Protein AF-A0A1H2IE06-F1 (afdb_monomer)

Radius of gyration: 22.7 Å; Cα contacts (8 Å, |Δi|>4): 216; chains: 1; bounding box: 63×31×66 Å

Solvent-accessible surface area (backbone atoms only — not comparable to full-atom values): 10522 Å² total; per-residue (Å²): 133,88,76,86,60,55,73,71,52,48,52,24,52,52,48,17,42,72,28,84,53,33,64,76,42,54,70,69,58,39,54,54,39,52,52,51,33,51,57,43,50,51,38,29,43,39,68,52,47,48,68,67,61,48,51,54,52,17,45,53,50,6,65,75,71,70,46,57,47,69,59,31,40,49,38,36,51,49,40,33,22,47,46,69,75,42,46,73,64,55,52,30,52,48,24,51,49,39,55,72,66,55,48,73,67,62,45,54,52,25,28,58,46,47,57,56,24,53,55,38,25,68,40,85,89,40,40,49,39,72,57,30,48,49,50,37,13,46,54,49,8,64,76,60,50,27,22,26,53,56,31,44,51,37,17,36,52,28,31,25,72,74,69,75,40,59,48,67,62,52,33,52,50,49,27,60,75,46,29,48,63,47,54,55,50,49,52,53,60,68,53,57,73,68,60,66,76,67,72,74,78,123

pLDDT: mean 89.91, std 14.05, range [29.3, 98.5]

Sequence (202 aa):
MNLTYDPKEMERVAAARESFSGRLLTNSQFDEGMTITGIIEQEIKKSGVFKEKLQDFSFAYARTEKFDQMKAETIVRDLFKARTGMTMNQMRERLKANEEALTPEQKSGAVIYARAVEPMVRDGNKISFHRAAAHQAQDMAANLDITELGAKRLMSEAFKLQQGRDFYEWGKDLDTQYYRPQIEAEEQRAQQPRQQSLSLSR

Foldseek 3Di:
DDPPDDPLQVVLLVQLCPFPLNVVDDPVLSVLLLVLLVVQLLCCQAPLDRPVSLQVSLVVSCVVVVHDSVSSSVSSQRSNCSNVVDGSNVLSVVQVVLLVPDDPVLLLCLCVLLVQLLCCCAPDPNDASVVSLLVSLSVSCVVSVHHSVSSSVSNQVNNCVVVVDGSVVVSVVSCVVGVVVVVVVVVVVVPVVVPVVVVVPD

Secondary structure (DSSP, 8-state):
------HHHHHHHHHHHTSTTGGGS-HHHHHHHHHHHHHHHHHHHHHS--HHHHHHHHHHHHHHHT--HHHHHHHHHHHHHHHHSS-HHHHHHHHHHHHHT--HHHHHHHHHHHHTHHHHHHSTT---HHHHHHHHHHHHHHHHT--HHHHHHHHHHHHHHHHSS-HHHHHHHHIIIIIHHHHHHHHHHHHGGGTTTSSS--

Nearest PDB structures (foldseek):
  3wfr-assembly2_F  TM=2.324E-01  e=6.022E+00  synthetic construct

Structure (mmCIF, N/CA/C/O backbone):
data_AF-A0A1H2IE06-F1
#
_entry.id   AF-A0A1H2IE06-F1
#
loop_
_atom_site.group_PDB
_atom_site.id
_atom_site.type_symbol
_atom_site.label_atom_id
_atom_site.label_alt_id
_atom_site.label_comp_id
_atom_site.label_asym_id
_atom_site.label_entity_id
_atom_site.label_seq_id
_atom_site.pdbx_PDB_ins_code
_atom_site.Cartn_x
_atom_site.Cartn_y
_atom_site.Cartn_z
_atom_site.occupancy
_atom_site.B_iso_or_equiv
_atom_site.auth_seq_id
_atom_site.auth_comp_id
_atom_site.auth_asym_id
_atom_site.auth_atom_id
_atom_site.pdbx_PDB_model_num
ATOM 1 N N . MET A 1 1 ? 18.893 -14.869 -5.172 1.00 30.97 1 MET A N 1
ATOM 2 C CA . MET A 1 1 ? 17.842 -15.080 -4.155 1.00 30.97 1 MET A CA 1
ATOM 3 C C . MET A 1 1 ? 16.649 -15.682 -4.872 1.00 30.97 1 MET A C 1
ATOM 5 O O . MET A 1 1 ? 16.093 -15.007 -5.723 1.00 30.97 1 MET A O 1
ATOM 9 N N . ASN A 1 2 ? 16.309 -16.944 -4.602 1.00 29.30 2 ASN A N 1
ATOM 10 C CA . ASN A 1 2 ? 15.121 -17.567 -5.188 1.00 29.30 2 ASN A CA 1
ATOM 11 C C . ASN A 1 2 ? 13.903 -17.137 -4.368 1.00 29.30 2 ASN A C 1
ATOM 13 O O . ASN A 1 2 ? 13.574 -17.763 -3.365 1.00 29.30 2 ASN A O 1
ATOM 17 N N . LEU A 1 3 ? 13.279 -16.031 -4.772 1.00 40.19 3 LEU A N 1
ATOM 18 C CA . LEU A 1 3 ? 11.922 -15.698 -4.355 1.00 40.19 3 LEU A CA 1
ATOM 19 C C . LEU A 1 3 ? 11.002 -16.719 -5.035 1.00 40.19 3 LEU A C 1
ATOM 21 O O . LEU A 1 3 ? 10.778 -16.654 -6.240 1.00 40.19 3 LEU A O 1
ATOM 25 N N . THR A 1 4 ? 10.529 -17.717 -4.290 1.00 41.34 4 THR A N 1
ATOM 26 C CA . THR A 1 4 ? 9.408 -18.560 -4.722 1.00 41.34 4 THR A CA 1
ATOM 27 C C . THR A 1 4 ? 8.162 -17.687 -4.771 1.00 41.34 4 THR A C 1
ATOM 29 O O . THR A 1 4 ? 7.479 -17.510 -3.766 1.00 41.34 4 THR A O 1
ATOM 32 N N . TYR A 1 5 ? 7.929 -17.082 -5.929 1.00 51.53 5 TYR A N 1
ATOM 33 C CA . TYR A 1 5 ? 6.712 -16.354 -6.252 1.00 51.53 5 TYR A CA 1
ATOM 34 C C . TYR A 1 5 ? 5.501 -17.302 -6.250 1.00 51.53 5 TYR A C 1
ATOM 36 O O . TYR A 1 5 ? 5.621 -18.473 -6.624 1.00 51.53 5 TYR A O 1
ATOM 44 N N . ASP A 1 6 ? 4.328 -16.790 -5.865 1.00 63.91 6 ASP A N 1
ATOM 45 C CA . ASP A 1 6 ? 3.040 -17.438 -6.148 1.00 63.91 6 ASP A CA 1
ATOM 46 C C . ASP A 1 6 ? 2.981 -17.755 -7.662 1.00 63.91 6 ASP A C 1
ATOM 48 O O . ASP A 1 6 ? 3.367 -16.901 -8.467 1.00 63.91 6 ASP A O 1
ATOM 52 N N . PRO A 1 7 ? 2.530 -18.946 -8.102 1.00 67.38 7 PRO A N 1
ATOM 53 C CA . PRO A 1 7 ? 2.387 -19.270 -9.524 1.00 67.38 7 PRO A CA 1
ATOM 54 C C . PRO A 1 7 ? 1.699 -18.179 -10.363 1.00 67.38 7 PRO A C 1
ATOM 56 O O . PRO A 1 7 ? 2.117 -17.919 -11.492 1.00 67.38 7 PRO A O 1
ATOM 59 N N . LYS A 1 8 ? 0.699 -17.483 -9.803 1.00 71.19 8 LYS A N 1
ATOM 60 C CA . LYS A 1 8 ? 0.026 -16.354 -10.478 1.00 71.19 8 LYS A CA 1
ATOM 61 C C . LYS A 1 8 ? 0.925 -15.131 -10.620 1.00 71.19 8 LYS A C 1
ATOM 63 O O . LYS A 1 8 ? 0.792 -14.354 -11.563 1.00 71.19 8 LYS A O 1
ATOM 68 N N . GLU A 1 9 ? 1.819 -14.928 -9.665 1.00 74.19 9 GLU A N 1
ATOM 69 C CA . GLU A 1 9 ? 2.803 -13.857 -9.698 1.00 74.19 9 GLU A CA 1
ATOM 70 C C . GLU A 1 9 ? 3.910 -14.171 -10.711 1.00 74.19 9 GLU A C 1
ATOM 72 O O . GLU A 1 9 ? 4.286 -13.283 -11.472 1.00 74.19 9 GLU A O 1
ATOM 77 N N . MET A 1 10 ? 4.325 -15.439 -10.843 1.00 76.88 10 MET A N 1
ATOM 78 C CA . MET A 1 10 ? 5.241 -15.863 -11.913 1.00 76.88 10 MET A CA 1
ATOM 79 C C . MET A 1 10 ? 4.667 -15.628 -13.313 1.00 76.88 10 MET A C 1
ATOM 81 O O . MET A 1 10 ? 5.377 -15.133 -14.187 1.00 76.88 10 MET A O 1
ATOM 85 N N . GLU A 1 11 ? 3.383 -15.923 -13.528 1.00 81.50 11 GLU A N 1
ATOM 86 C CA . GLU A 1 11 ? 2.721 -15.674 -14.815 1.00 81.50 11 GLU A CA 1
ATOM 87 C C . GLU A 1 11 ? 2.675 -14.172 -15.148 1.00 81.50 11 GLU A C 1
ATOM 89 O O . GLU A 1 11 ? 2.977 -13.761 -16.270 1.00 81.50 11 GLU A O 1
ATOM 94 N N . ARG A 1 12 ? 2.390 -13.325 -14.152 1.00 84.44 12 ARG A N 1
ATOM 95 C CA . ARG A 1 12 ? 2.408 -11.860 -14.307 1.00 84.44 12 ARG A CA 1
ATOM 96 C C . ARG A 1 12 ? 3.807 -11.310 -14.570 1.00 84.44 12 ARG A C 1
ATOM 98 O O . ARG A 1 12 ? 3.950 -10.369 -15.348 1.00 84.44 12 ARG A O 1
ATOM 105 N N . VAL A 1 13 ? 4.831 -11.878 -13.935 1.00 85.94 13 VAL A N 1
ATOM 106 C CA . VAL A 1 13 ? 6.235 -11.516 -14.178 1.00 85.94 13 VAL A CA 1
ATOM 107 C C . VAL A 1 13 ? 6.643 -11.899 -15.600 1.00 85.94 13 VAL A C 1
ATOM 109 O O . VAL A 1 13 ? 7.234 -11.076 -16.294 1.00 85.94 13 VAL A O 1
ATOM 112 N N . ALA A 1 14 ? 6.266 -13.091 -16.072 1.00 87.75 14 ALA A N 1
ATOM 113 C CA . ALA A 1 14 ? 6.510 -13.510 -17.450 1.00 87.75 14 ALA A CA 1
ATOM 114 C C . ALA A 1 14 ? 5.804 -12.586 -18.459 1.00 87.75 14 ALA A C 1
ATOM 116 O O . ALA A 1 14 ? 6.434 -12.103 -19.397 1.00 87.75 14 ALA A O 1
ATOM 117 N N . ALA A 1 15 ? 4.532 -12.247 -18.225 1.00 87.69 15 ALA A N 1
ATOM 118 C CA . ALA A 1 15 ? 3.793 -11.311 -19.073 1.00 87.69 15 ALA A CA 1
ATOM 119 C C . ALA A 1 15 ? 4.436 -9.912 -19.113 1.00 87.69 15 ALA A C 1
ATOM 121 O O . ALA A 1 15 ? 4.514 -9.290 -20.173 1.00 87.69 15 ALA A O 1
ATOM 122 N N . ALA A 1 16 ? 4.933 -9.418 -17.974 1.00 91.19 16 ALA A N 1
ATOM 123 C CA . ALA A 1 16 ? 5.670 -8.159 -17.920 1.00 91.19 16 ALA A CA 1
ATOM 124 C C . ALA A 1 16 ? 7.022 -8.241 -18.644 1.00 91.19 16 ALA A C 1
ATOM 126 O O . ALA A 1 16 ? 7.423 -7.269 -19.281 1.00 91.19 16 ALA A O 1
ATOM 127 N N . ARG A 1 17 ? 7.712 -9.389 -18.597 1.00 93.88 17 ARG A N 1
ATOM 128 C CA . ARG A 1 17 ? 8.981 -9.599 -19.311 1.00 93.88 17 ARG A CA 1
ATOM 129 C C . ARG A 1 17 ? 8.799 -9.545 -20.824 1.00 93.88 17 ARG A C 1
ATOM 131 O O . ARG A 1 17 ? 9.625 -8.948 -21.507 1.00 93.88 17 ARG A O 1
ATOM 138 N N . GLU A 1 18 ? 7.690 -10.085 -21.316 1.00 92.56 18 GLU A N 1
ATOM 139 C CA . GLU A 1 18 ? 7.319 -10.057 -22.734 1.00 92.56 18 GLU A CA 1
ATOM 140 C C . GLU A 1 18 ? 6.672 -8.728 -23.177 1.00 92.56 18 GLU A C 1
ATOM 142 O O . GLU A 1 18 ? 6.331 -8.559 -24.352 1.00 92.56 18 GLU A O 1
ATOM 147 N N . SER A 1 19 ? 6.510 -7.751 -22.273 1.00 91.44 19 SER A N 1
ATOM 148 C CA . SER A 1 19 ? 5.979 -6.431 -22.629 1.00 91.44 19 SER A CA 1
ATOM 149 C C . SER A 1 19 ? 6.935 -5.660 -23.547 1.00 91.44 19 SER A C 1
ATOM 151 O O . SER A 1 19 ? 8.124 -5.973 -23.669 1.00 91.44 19 SER A O 1
ATOM 153 N N . PHE A 1 20 ? 6.420 -4.602 -24.186 1.00 92.12 20 PHE A N 1
ATOM 154 C CA . PHE A 1 20 ? 7.228 -3.762 -25.070 1.00 92.12 20 PHE A CA 1
ATOM 155 C C . PHE A 1 20 ? 8.468 -3.210 -24.365 1.00 92.12 20 PHE A C 1
ATOM 157 O O . PHE A 1 20 ? 9.555 -3.268 -24.937 1.00 92.12 20 PHE A O 1
ATOM 164 N N . SER A 1 21 ? 8.310 -2.692 -23.145 1.00 93.81 21 SER A N 1
ATOM 165 C CA . SER A 1 21 ? 9.443 -2.210 -22.357 1.00 93.81 21 SER A CA 1
ATOM 166 C C . SER A 1 21 ? 10.250 -3.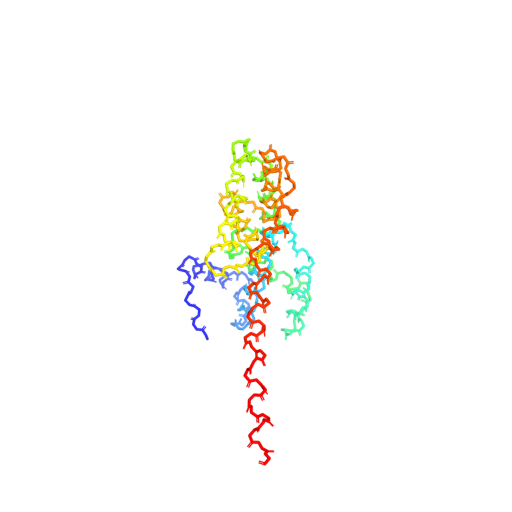376 -21.798 1.00 93.81 21 SER A C 1
ATOM 168 O O . SER A 1 21 ? 11.470 -3.351 -21.903 1.00 93.81 21 SER A O 1
ATOM 170 N N . GLY A 1 22 ? 9.593 -4.419 -21.273 1.00 92.69 22 GLY A N 1
ATOM 171 C CA . GLY A 1 22 ? 10.247 -5.554 -20.615 1.00 92.69 22 GLY A CA 1
ATOM 172 C C . GLY A 1 22 ? 11.299 -6.253 -21.475 1.00 92.69 22 GLY A C 1
ATOM 173 O O . GLY A 1 22 ? 12.423 -6.468 -21.015 1.00 92.69 22 GLY A O 1
ATOM 174 N N . ARG A 1 23 ? 10.986 -6.508 -22.751 1.00 94.88 23 ARG A N 1
ATOM 175 C CA . ARG A 1 23 ? 11.898 -7.183 -23.693 1.00 94.88 23 ARG A CA 1
ATOM 176 C C . ARG A 1 23 ? 13.143 -6.367 -24.057 1.00 94.88 23 ARG A C 1
ATOM 178 O O . ARG A 1 23 ? 14.110 -6.921 -24.570 1.00 94.88 23 ARG A O 1
ATOM 185 N N . LEU A 1 24 ? 13.108 -5.049 -23.843 1.00 93.94 24 LEU A N 1
ATOM 186 C CA . LEU A 1 24 ? 14.207 -4.132 -24.164 1.00 93.94 24 LEU A CA 1
ATOM 187 C C . LEU A 1 24 ? 15.177 -3.941 -22.991 1.00 93.94 24 LEU A C 1
ATOM 189 O O . LEU A 1 24 ? 16.196 -3.269 -23.150 1.00 93.94 24 LEU A O 1
ATOM 193 N N . LEU A 1 25 ? 14.861 -4.504 -21.824 1.00 95.31 25 LEU A N 1
ATOM 194 C CA . LEU A 1 25 ? 15.649 -4.362 -20.607 1.00 95.31 25 LEU A CA 1
ATOM 195 C C . LEU A 1 25 ? 16.553 -5.572 -20.391 1.00 95.31 25 LEU A C 1
ATOM 197 O O . LEU A 1 25 ? 16.167 -6.729 -20.611 1.00 95.31 25 LEU A O 1
ATOM 201 N N . THR A 1 26 ? 17.740 -5.319 -19.843 1.00 95.25 26 THR A N 1
ATOM 202 C CA . THR A 1 26 ? 18.532 -6.392 -19.229 1.00 95.25 26 THR A CA 1
ATOM 203 C C . THR A 1 26 ? 17.762 -7.015 -18.057 1.00 95.25 26 THR A C 1
ATOM 205 O O . THR A 1 26 ? 16.797 -6.434 -17.559 1.00 95.25 26 THR A O 1
ATOM 208 N N . ASN A 1 27 ? 18.173 -8.199 -17.597 1.00 94.19 27 ASN A N 1
ATOM 209 C CA . ASN A 1 27 ? 17.511 -8.847 -16.459 1.00 94.19 27 ASN A CA 1
ATOM 210 C C . ASN A 1 27 ? 17.555 -7.959 -15.204 1.00 94.19 27 ASN A C 1
ATOM 212 O O . ASN A 1 27 ? 16.526 -7.746 -14.581 1.00 94.19 27 ASN A O 1
ATOM 216 N N . SER A 1 28 ? 18.708 -7.346 -14.908 1.00 94.06 28 SER A N 1
ATOM 217 C CA . SER A 1 28 ? 18.861 -6.446 -13.752 1.00 94.06 28 SER A CA 1
ATOM 218 C C . SER A 1 28 ? 17.929 -5.236 -13.834 1.00 94.06 28 SER A C 1
ATOM 220 O O . SER A 1 28 ? 17.229 -4.920 -12.877 1.00 94.06 28 SER A O 1
ATOM 222 N N . GLN A 1 29 ? 17.873 -4.593 -15.003 1.00 95.62 29 GLN A N 1
ATOM 223 C CA . GLN A 1 29 ? 16.982 -3.457 -15.243 1.00 95.62 29 GLN A CA 1
ATOM 224 C C . GLN A 1 29 ? 15.519 -3.840 -15.062 1.00 95.62 29 GLN A C 1
ATOM 226 O O . GLN A 1 29 ? 14.745 -3.080 -14.483 1.00 95.62 29 GLN A O 1
ATOM 231 N N . PHE A 1 30 ? 15.138 -5.005 -15.577 1.00 96.25 30 PHE A N 1
ATOM 232 C CA . PHE A 1 30 ? 13.785 -5.512 -15.459 1.00 96.25 30 PHE A CA 1
ATOM 233 C C . PHE A 1 30 ? 13.416 -5.816 -14.005 1.00 96.25 30 PHE A C 1
ATOM 235 O O . PHE A 1 30 ? 12.372 -5.355 -13.555 1.00 96.25 30 PHE A O 1
ATOM 242 N N . ASP A 1 31 ? 14.275 -6.508 -13.258 1.00 94.44 31 ASP A N 1
ATOM 243 C CA . ASP A 1 31 ? 14.027 -6.862 -11.856 1.00 94.44 31 ASP A CA 1
ATOM 244 C C . ASP A 1 31 ? 13.874 -5.612 -10.967 1.00 94.44 31 ASP A C 1
ATOM 246 O O . ASP A 1 31 ? 12.967 -5.534 -10.127 1.00 94.44 31 ASP A O 1
ATOM 250 N N . GLU A 1 32 ? 14.707 -4.589 -11.189 1.00 95.50 32 GLU A N 1
ATOM 251 C CA . GLU A 1 32 ? 14.585 -3.298 -10.503 1.00 95.50 32 GLU A CA 1
ATOM 252 C C . GLU A 1 32 ? 13.280 -2.584 -10.883 1.00 95.50 32 GLU A C 1
ATOM 254 O O . GLU A 1 32 ? 12.519 -2.166 -10.006 1.00 95.50 32 GLU A O 1
ATOM 259 N N . GLY A 1 33 ? 12.961 -2.523 -12.181 1.00 96.00 33 GLY A N 1
ATOM 260 C CA . GLY A 1 33 ? 11.703 -1.962 -12.671 1.00 96.00 33 GLY A CA 1
ATOM 261 C C . GLY A 1 33 ? 10.485 -2.652 -12.052 1.00 96.00 33 GLY A C 1
ATOM 262 O O . GLY A 1 33 ? 9.573 -1.988 -11.562 1.00 96.00 33 GLY A O 1
ATOM 263 N N . MET A 1 34 ? 10.491 -3.984 -11.983 1.00 95.94 34 MET A N 1
ATOM 264 C CA . MET A 1 34 ? 9.429 -4.775 -11.359 1.00 95.94 34 MET A CA 1
ATOM 265 C C . MET A 1 34 ? 9.289 -4.469 -9.868 1.00 95.94 34 MET A C 1
ATOM 267 O O . MET A 1 34 ? 8.169 -4.257 -9.394 1.00 95.94 34 MET A O 1
ATOM 271 N N . THR A 1 35 ? 10.404 -4.341 -9.149 1.00 95.75 35 THR A N 1
ATOM 272 C CA . THR A 1 35 ? 10.408 -3.932 -7.736 1.00 95.75 35 THR A CA 1
ATOM 273 C C . THR A 1 35 ? 9.750 -2.562 -7.550 1.00 95.75 35 THR A C 1
ATOM 275 O O . THR A 1 35 ? 8.861 -2.407 -6.707 1.00 95.75 35 THR A O 1
ATOM 278 N N . ILE A 1 36 ? 10.101 -1.585 -8.393 1.00 97.25 36 ILE A N 1
ATOM 279 C CA . ILE A 1 36 ? 9.498 -0.244 -8.373 1.00 97.25 36 ILE A CA 1
ATOM 280 C C . ILE A 1 36 ? 7.984 -0.321 -8.603 1.00 97.25 36 ILE A C 1
ATOM 282 O O . ILE A 1 36 ? 7.215 0.332 -7.892 1.00 97.25 36 ILE A O 1
ATOM 286 N N . THR A 1 37 ? 7.522 -1.148 -9.549 1.00 97.56 37 THR A N 1
ATOM 287 C CA . THR A 1 37 ? 6.076 -1.292 -9.784 1.00 97.56 37 THR A CA 1
ATOM 288 C C . THR A 1 37 ? 5.335 -1.846 -8.566 1.00 97.56 37 THR A C 1
ATOM 290 O O . THR A 1 37 ? 4.193 -1.445 -8.341 1.00 97.56 37 THR A O 1
ATOM 293 N N . GLY A 1 38 ? 5.959 -2.732 -7.779 1.00 96.25 38 GLY A N 1
ATOM 294 C CA . GLY A 1 38 ? 5.396 -3.258 -6.531 1.00 96.25 38 GLY A CA 1
ATOM 295 C C . GLY A 1 38 ? 5.248 -2.175 -5.462 1.00 96.25 38 GLY A C 1
ATOM 296 O O . GLY A 1 38 ? 4.183 -2.040 -4.860 1.00 96.25 38 GLY A O 1
ATOM 297 N N . ILE A 1 39 ? 6.274 -1.333 -5.300 1.00 97.06 39 ILE A N 1
ATOM 298 C CA . ILE A 1 39 ? 6.238 -0.184 -4.380 1.00 97.06 39 ILE A CA 1
ATOM 299 C C . ILE A 1 39 ? 5.112 0.787 -4.759 1.00 97.06 39 ILE A C 1
ATOM 301 O O . ILE A 1 39 ? 4.388 1.279 -3.891 1.00 97.06 39 ILE A O 1
ATOM 305 N N . ILE A 1 40 ? 4.947 1.058 -6.057 1.00 98.25 40 ILE A N 1
ATOM 306 C CA . ILE A 1 40 ? 3.889 1.947 -6.551 1.00 98.25 40 ILE A CA 1
ATOM 307 C C . ILE A 1 40 ? 2.505 1.332 -6.332 1.00 98.25 40 ILE A C 1
ATOM 309 O O . ILE A 1 40 ? 1.600 2.026 -5.877 1.00 98.25 40 ILE A O 1
ATOM 313 N N . GLU A 1 41 ? 2.331 0.041 -6.621 1.00 97.62 41 GLU A N 1
ATOM 314 C CA . GLU A 1 41 ? 1.063 -0.658 -6.379 1.00 97.62 41 GLU A CA 1
ATOM 315 C C . GLU A 1 41 ? 0.666 -0.581 -4.905 1.00 97.62 41 GLU A C 1
ATOM 317 O O . GLU A 1 41 ? -0.485 -0.275 -4.591 1.00 97.62 41 GLU A O 1
ATOM 322 N N . GLN A 1 42 ? 1.623 -0.812 -4.006 1.00 96.44 42 GLN A N 1
ATOM 323 C CA . GLN A 1 42 ? 1.391 -0.711 -2.572 1.00 96.44 42 GLN A CA 1
ATOM 324 C C . GLN A 1 42 ? 0.978 0.707 -2.166 1.00 96.44 42 GLN A C 1
ATOM 326 O O . GLN A 1 42 ? 0.066 0.863 -1.360 1.00 96.44 42 GLN A O 1
ATOM 331 N N . GLU A 1 43 ? 1.593 1.746 -2.734 1.00 97.88 43 GLU A N 1
ATOM 332 C CA . GLU A 1 43 ? 1.197 3.126 -2.438 1.00 97.88 43 GLU A CA 1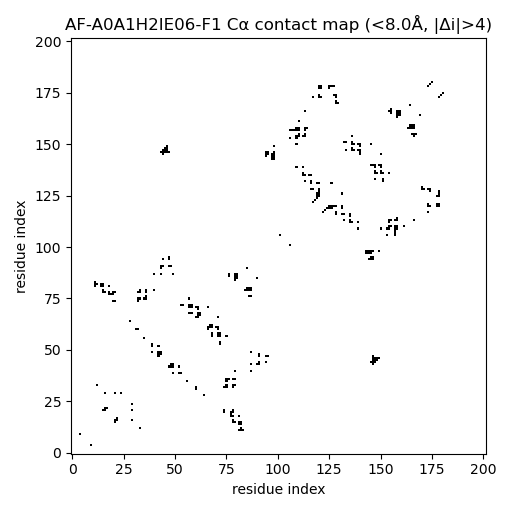
ATOM 333 C C . GLU A 1 43 ? -0.225 3.437 -2.920 1.00 97.88 43 GLU A C 1
ATOM 335 O O . GLU A 1 43 ? -1.010 4.013 -2.168 1.00 97.88 43 GLU A O 1
ATOM 340 N N . ILE A 1 44 ? -0.600 2.976 -4.118 1.00 98.25 44 ILE A N 1
ATOM 341 C CA . ILE A 1 44 ? -1.965 3.145 -4.636 1.00 98.25 44 ILE A CA 1
ATOM 342 C C . ILE A 1 44 ? -2.971 2.438 -3.724 1.00 98.25 44 ILE A C 1
ATOM 344 O O . ILE A 1 44 ? -3.987 3.032 -3.367 1.00 98.25 44 ILE A O 1
ATOM 348 N N . LYS A 1 45 ? -2.685 1.201 -3.302 1.00 97.62 45 LYS A N 1
ATOM 349 C CA . LYS A 1 45 ? -3.541 0.458 -2.361 1.00 97.62 45 LYS A CA 1
ATOM 350 C C . LYS A 1 45 ? -3.600 1.114 -0.984 1.00 97.62 45 LYS A C 1
ATOM 352 O O . LYS A 1 45 ? -4.638 1.088 -0.334 1.00 97.62 45 LYS A O 1
ATOM 357 N N . LYS A 1 46 ? -2.519 1.745 -0.538 1.00 97.06 46 LYS A N 1
ATOM 358 C CA . LYS A 1 46 ? -2.467 2.397 0.768 1.00 97.06 46 LYS A CA 1
ATOM 359 C C . LYS A 1 46 ? -3.245 3.712 0.801 1.00 97.06 46 LYS A C 1
ATOM 361 O O . LYS A 1 46 ? -4.038 3.932 1.715 1.00 97.06 46 LYS A O 1
ATOM 366 N N . SER A 1 47 ? -2.996 4.599 -0.161 1.00 97.19 47 SER A N 1
ATOM 367 C CA . SER A 1 47 ? -3.431 6.004 -0.105 1.00 97.19 47 SER A CA 1
ATOM 368 C C . SER A 1 47 ? -4.210 6.475 -1.335 1.00 97.19 47 SER A C 1
ATOM 370 O O . SER A 1 47 ? -4.777 7.565 -1.318 1.00 97.19 47 SER A O 1
ATOM 372 N N . GLY A 1 48 ? -4.243 5.692 -2.416 1.00 96.94 48 GLY A N 1
ATOM 373 C CA . GLY A 1 48 ? -4.805 6.120 -3.699 1.00 96.94 48 GLY A CA 1
ATOM 374 C C . GLY A 1 48 ? -3.954 7.169 -4.426 1.00 96.94 48 GLY A C 1
ATOM 375 O O . GLY A 1 48 ? -4.417 7.771 -5.398 1.00 96.94 48 GLY A O 1
ATOM 376 N N . VAL A 1 49 ? -2.718 7.408 -3.979 1.00 96.81 49 VAL A N 1
ATOM 377 C CA . VAL A 1 49 ? -1.759 8.340 -4.591 1.00 96.81 49 VAL A CA 1
ATOM 378 C C . VAL A 1 49 ? -0.594 7.546 -5.186 1.00 96.81 49 VAL A C 1
ATOM 380 O O . VAL A 1 49 ? -0.329 6.421 -4.787 1.00 96.81 49 VAL A O 1
ATOM 383 N N . PHE A 1 50 ? 0.088 8.101 -6.190 1.00 97.88 50 PHE A N 1
ATOM 384 C CA . PHE A 1 50 ? 1.306 7.480 -6.732 1.00 97.88 50 PHE A CA 1
ATOM 385 C C . PHE A 1 50 ? 2.271 8.427 -7.445 1.00 97.88 50 PHE A C 1
ATOM 387 O O . PHE A 1 50 ? 3.398 8.029 -7.711 1.00 97.88 50 PHE A O 1
ATOM 394 N N . LYS A 1 51 ? 1.855 9.651 -7.802 1.00 97.69 51 LYS A N 1
ATOM 395 C CA . LYS A 1 51 ? 2.635 10.529 -8.693 1.00 97.69 51 LYS A CA 1
ATOM 396 C C . LYS A 1 51 ? 4.016 10.874 -8.135 1.00 97.69 51 LYS A C 1
ATOM 398 O O . LYS A 1 51 ? 4.989 10.729 -8.860 1.00 97.69 51 LYS A O 1
ATOM 403 N N . GLU A 1 52 ? 4.092 11.263 -6.864 1.00 97.25 52 GLU A N 1
ATOM 404 C CA . GLU A 1 52 ? 5.358 11.607 -6.200 1.00 97.25 52 GLU A CA 1
ATOM 405 C C . GLU A 1 52 ? 6.297 10.398 -6.151 1.00 97.25 52 GLU A C 1
ATOM 407 O O . GLU A 1 52 ? 7.405 10.458 -6.670 1.00 97.25 52 GLU A O 1
ATOM 412 N N . LYS A 1 53 ? 5.814 9.244 -5.667 1.00 97.06 53 LYS A N 1
ATOM 413 C CA . LYS A 1 53 ? 6.616 8.012 -5.662 1.00 97.06 53 LYS A CA 1
ATOM 414 C C . LYS A 1 53 ? 7.062 7.593 -7.054 1.00 97.06 53 LYS A C 1
ATOM 416 O O . LYS A 1 53 ? 8.210 7.207 -7.236 1.00 97.06 53 LYS A O 1
ATOM 421 N N . LEU A 1 54 ? 6.175 7.662 -8.043 1.00 98.00 54 LEU A N 1
ATOM 422 C CA . LEU A 1 54 ? 6.539 7.356 -9.419 1.00 98.00 54 LEU A CA 1
ATOM 423 C C . LEU A 1 54 ? 7.658 8.282 -9.900 1.00 98.00 54 LEU A C 1
ATOM 425 O O . LEU A 1 54 ? 8.615 7.791 -10.492 1.00 98.00 54 LEU A O 1
ATOM 429 N N . GLN A 1 55 ? 7.558 9.584 -9.635 1.00 97.75 55 GLN A N 1
ATOM 430 C CA . GLN A 1 55 ? 8.576 10.556 -10.017 1.00 97.75 55 GLN A CA 1
ATOM 431 C C . GLN A 1 55 ? 9.921 10.262 -9.337 1.00 97.75 55 GLN A C 1
ATOM 433 O O . GLN A 1 55 ? 10.937 10.188 -10.030 1.00 97.75 55 GLN A O 1
ATOM 438 N N . ASP A 1 56 ? 9.921 10.028 -8.023 1.00 97.62 56 ASP A N 1
ATOM 439 C CA . ASP A 1 56 ? 11.128 9.771 -7.231 1.00 97.62 56 ASP A CA 1
ATOM 440 C C . ASP A 1 56 ? 11.831 8.478 -7.657 1.00 97.62 56 ASP A C 1
ATOM 442 O O . ASP A 1 56 ? 13.035 8.468 -7.927 1.00 97.62 56 ASP A O 1
ATOM 446 N N . PHE A 1 57 ? 11.076 7.381 -7.775 1.00 97.50 57 PHE A N 1
ATOM 447 C CA . PHE A 1 57 ? 11.645 6.096 -8.174 1.00 97.50 57 PHE A CA 1
ATOM 448 C C . PHE A 1 57 ? 12.052 6.081 -9.647 1.00 97.50 57 PHE A C 1
ATOM 450 O O . PHE A 1 57 ? 13.095 5.518 -9.969 1.00 97.50 57 PHE A O 1
ATOM 457 N N . SER A 1 58 ? 11.307 6.744 -10.539 1.00 97.19 58 SER A N 1
ATOM 458 C CA . SER A 1 58 ? 11.717 6.865 -11.947 1.00 97.19 58 SER A CA 1
ATOM 459 C C . SER A 1 58 ? 12.985 7.702 -12.091 1.00 97.19 58 SER A C 1
ATOM 461 O O . SER A 1 58 ? 13.836 7.373 -12.911 1.00 97.19 58 SER A O 1
ATOM 463 N N . PHE A 1 59 ? 13.151 8.755 -11.283 1.00 97.19 59 PHE A N 1
ATOM 464 C CA . PHE A 1 59 ? 14.385 9.539 -11.252 1.00 97.19 59 PHE A CA 1
ATOM 465 C C . PHE A 1 59 ? 15.578 8.704 -10.771 1.00 97.19 59 PHE A C 1
ATOM 467 O O . PHE A 1 59 ? 16.630 8.700 -11.415 1.00 97.19 59 PHE A O 1
ATOM 474 N N . ALA A 1 60 ? 15.413 7.967 -9.668 1.00 97.00 60 ALA A N 1
ATOM 475 C CA . ALA A 1 60 ? 16.457 7.090 -9.147 1.00 97.00 60 ALA A CA 1
ATOM 476 C C . ALA A 1 60 ? 16.861 6.020 -10.175 1.00 97.00 60 ALA A C 1
ATOM 478 O O . ALA A 1 60 ? 18.052 5.882 -10.454 1.00 97.00 60 ALA A O 1
ATOM 479 N N . TYR A 1 61 ? 15.871 5.362 -10.784 1.00 96.75 61 TYR A N 1
ATOM 480 C CA . TYR A 1 61 ? 16.048 4.323 -11.798 1.00 96.75 61 TYR A CA 1
ATOM 481 C C . TYR A 1 61 ? 16.717 4.851 -13.073 1.00 96.75 61 TYR A C 1
ATOM 483 O O . TYR A 1 61 ? 17.646 4.247 -13.602 1.00 96.75 61 TYR A O 1
ATOM 491 N N . ALA A 1 62 ? 16.306 6.032 -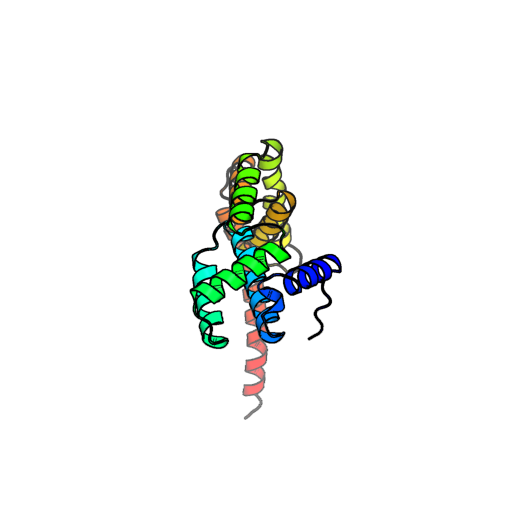13.546 1.00 96.69 62 ALA A N 1
ATOM 492 C CA 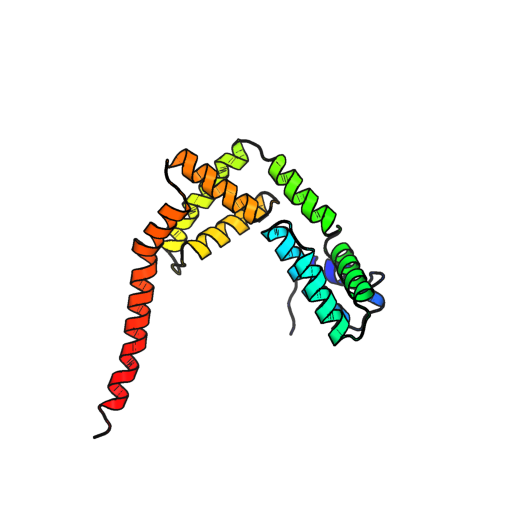. ALA A 1 62 ? 16.939 6.684 -14.689 1.00 96.69 62 ALA A CA 1
ATOM 493 C C . ALA A 1 62 ? 18.425 6.961 -14.435 1.00 96.69 62 ALA A C 1
ATOM 495 O O . ALA A 1 62 ? 19.263 6.739 -15.309 1.00 96.69 62 ALA A O 1
ATOM 496 N N . ARG A 1 63 ? 18.761 7.423 -13.225 1.00 95.25 63 ARG A N 1
ATOM 497 C CA . ARG A 1 63 ? 20.135 7.764 -12.848 1.00 95.25 63 ARG A CA 1
ATOM 498 C C . ARG A 1 63 ? 21.040 6.535 -12.763 1.00 95.25 63 ARG A C 1
ATOM 500 O O . ARG A 1 63 ? 22.186 6.618 -13.201 1.00 95.25 63 ARG A O 1
ATOM 507 N N . THR A 1 64 ? 20.566 5.434 -12.180 1.00 92.12 64 THR A N 1
ATOM 508 C CA . THR A 1 64 ? 21.358 4.201 -12.016 1.00 92.12 64 THR A CA 1
ATOM 509 C C . THR A 1 64 ? 21.561 3.487 -13.348 1.00 92.12 64 THR A C 1
ATOM 511 O O . THR A 1 64 ? 22.690 3.124 -13.680 1.00 92.12 64 THR A O 1
ATOM 514 N N . GLU A 1 65 ? 20.508 3.401 -14.160 1.00 92.19 65 GLU A N 1
ATOM 515 C CA . GLU A 1 65 ? 20.508 2.665 -15.430 1.00 92.19 65 GLU A CA 1
ATOM 516 C C . GLU A 1 65 ? 20.836 3.528 -16.659 1.00 92.19 65 GLU A C 1
ATOM 518 O O . GLU A 1 65 ? 20.859 3.042 -17.792 1.00 92.19 65 GLU A O 1
ATOM 523 N N . LYS A 1 66 ? 21.153 4.812 -16.438 1.00 91.94 66 LYS A N 1
ATOM 524 C CA . LYS A 1 66 ? 21.532 5.801 -17.466 1.00 91.94 66 LYS A CA 1
ATOM 525 C C . LYS A 1 66 ? 20.468 5.983 -18.556 1.00 91.94 66 LYS A C 1
ATOM 527 O O . LYS A 1 66 ? 20.789 6.160 -19.733 1.00 91.94 66 LYS A O 1
ATOM 532 N N . PHE A 1 67 ? 19.198 5.965 -18.163 1.00 92.12 67 PHE A N 1
ATOM 533 C CA . PHE A 1 67 ? 18.084 6.385 -19.011 1.00 92.12 67 PHE A CA 1
ATOM 534 C C . PHE A 1 67 ? 17.804 7.881 -18.842 1.00 92.12 67 PHE A C 1
ATOM 536 O O . PHE A 1 67 ? 18.210 8.496 -17.857 1.00 92.12 67 PHE A O 1
ATOM 543 N N . ASP A 1 68 ? 17.058 8.472 -19.774 1.00 94.12 68 ASP A N 1
ATOM 544 C CA . ASP A 1 68 ? 16.353 9.713 -19.468 1.00 94.12 68 ASP A CA 1
ATOM 545 C C . ASP A 1 68 ? 15.154 9.425 -18.542 1.00 94.12 68 ASP A C 1
ATOM 547 O O . ASP A 1 68 ? 14.573 8.335 -18.549 1.00 94.12 68 ASP A O 1
ATOM 551 N N . GLN A 1 69 ? 14.783 10.406 -17.716 1.00 93.69 69 GLN A N 1
ATOM 552 C CA . GLN A 1 69 ? 13.741 10.233 -16.698 1.00 93.69 69 GLN A CA 1
ATOM 553 C C . GLN A 1 69 ? 12.367 9.910 -17.299 1.00 93.69 69 GLN A C 1
ATOM 555 O O . GLN A 1 69 ? 11.623 9.105 -16.739 1.00 93.69 69 GLN A O 1
ATOM 560 N N . MET A 1 70 ? 12.035 10.499 -18.450 1.00 95.44 70 MET A N 1
ATOM 561 C CA . MET A 1 70 ? 10.756 10.269 -19.123 1.00 95.44 70 MET A CA 1
ATOM 562 C C . MET A 1 70 ? 10.652 8.828 -19.636 1.00 95.44 70 MET A C 1
ATOM 564 O O . MET A 1 70 ? 9.604 8.185 -19.507 1.00 95.44 70 MET A O 1
ATOM 568 N N . LYS A 1 71 ? 11.751 8.283 -20.164 1.00 95.75 71 LYS A N 1
ATOM 569 C CA . LYS A 1 71 ? 11.858 6.877 -20.547 1.00 95.75 71 LYS A CA 1
ATOM 570 C C . LYS A 1 71 ? 11.738 5.954 -19.339 1.00 95.75 71 LYS A C 1
ATOM 572 O O . LYS A 1 71 ? 10.989 4.984 -19.423 1.00 95.75 71 LYS A O 1
ATOM 577 N N . ALA A 1 72 ? 12.403 6.256 -18.224 1.00 97.06 72 ALA A N 1
ATOM 578 C CA . ALA A 1 72 ? 12.276 5.465 -16.997 1.00 97.06 72 ALA A CA 1
ATOM 579 C C . ALA A 1 72 ? 10.825 5.425 -16.487 1.00 97.06 72 ALA A C 1
ATOM 581 O O . ALA A 1 72 ? 10.301 4.346 -16.215 1.00 97.06 72 ALA A O 1
ATOM 582 N N . GLU A 1 73 ? 10.139 6.572 -16.452 1.00 97.81 73 GLU A N 1
ATOM 583 C CA . GLU A 1 73 ? 8.724 6.625 -16.069 1.00 97.81 73 GLU A CA 1
ATOM 584 C C . GLU A 1 73 ? 7.845 5.807 -17.030 1.00 97.81 73 GLU A C 1
ATOM 586 O O . GLU A 1 73 ? 6.966 5.057 -16.597 1.00 97.81 73 GLU A O 1
ATOM 591 N N . THR A 1 74 ? 8.101 5.908 -18.337 1.00 97.56 74 THR A N 1
ATOM 592 C CA . THR A 1 74 ? 7.378 5.143 -19.366 1.00 97.56 74 THR A CA 1
ATOM 593 C C . THR A 1 74 ? 7.547 3.638 -19.166 1.00 97.56 74 THR A C 1
ATOM 595 O O . THR A 1 74 ? 6.554 2.909 -19.180 1.00 97.56 74 THR A O 1
ATOM 598 N N . ILE A 1 75 ? 8.779 3.184 -18.912 1.00 97.56 75 ILE A N 1
ATOM 599 C CA . ILE A 1 75 ? 9.092 1.781 -18.617 1.00 97.56 75 ILE A CA 1
ATOM 600 C C . ILE A 1 75 ? 8.305 1.311 -17.391 1.00 97.56 75 ILE A C 1
ATOM 602 O O . ILE A 1 75 ? 7.601 0.306 -17.459 1.00 97.56 75 ILE A O 1
ATOM 606 N N . VAL A 1 76 ? 8.370 2.055 -16.283 1.00 97.94 76 VAL A N 1
ATOM 607 C CA . VAL A 1 76 ? 7.689 1.681 -15.034 1.00 97.94 76 VAL A CA 1
ATOM 608 C C . VAL A 1 76 ? 6.172 1.606 -15.233 1.00 97.94 76 VAL A C 1
ATOM 610 O O . VAL A 1 76 ? 5.528 0.678 -14.743 1.00 97.94 76 VAL A O 1
ATOM 613 N N . ARG A 1 77 ? 5.575 2.540 -15.983 1.00 98.06 77 ARG A N 1
ATOM 614 C CA . ARG A 1 77 ? 4.136 2.518 -16.299 1.00 98.06 77 ARG A CA 1
ATOM 615 C C . ARG A 1 77 ? 3.735 1.320 -17.159 1.00 98.06 77 ARG A C 1
ATOM 617 O O . ARG A 1 77 ? 2.687 0.728 -16.895 1.00 98.06 77 ARG A O 1
ATOM 624 N N . ASP A 1 78 ? 4.536 0.975 -18.163 1.00 97.69 78 ASP A N 1
ATOM 625 C CA . ASP A 1 78 ? 4.290 -0.179 -19.034 1.00 97.69 78 ASP A CA 1
ATOM 626 C C . ASP A 1 78 ? 4.392 -1.496 -18.253 1.00 97.69 78 ASP A C 1
ATOM 628 O O . ASP A 1 78 ? 3.449 -2.288 -18.261 1.00 97.69 78 ASP A O 1
ATOM 632 N N . LEU A 1 79 ? 5.473 -1.677 -17.486 1.00 97.31 79 LEU A N 1
ATOM 633 C CA . LEU A 1 79 ? 5.667 -2.847 -16.623 1.00 97.31 79 LEU A CA 1
ATOM 634 C C . LEU A 1 79 ? 4.544 -2.981 -15.590 1.00 97.31 79 LEU A C 1
ATOM 636 O O . LEU A 1 79 ? 4.012 -4.072 -15.391 1.00 97.31 79 LEU A O 1
ATOM 640 N N . PHE A 1 80 ? 4.123 -1.871 -14.973 1.00 97.50 80 PHE A N 1
ATOM 641 C CA . PHE A 1 80 ? 2.995 -1.869 -14.042 1.00 97.50 80 PHE A CA 1
ATOM 642 C C . PHE A 1 80 ? 1.717 -2.372 -14.717 1.00 97.50 80 PHE A C 1
ATOM 644 O O . PHE A 1 80 ? 1.021 -3.228 -14.166 1.00 97.50 80 PHE A O 1
ATOM 651 N N . LYS A 1 81 ? 1.404 -1.852 -15.911 1.00 97.00 81 LYS A N 1
ATOM 652 C CA . LYS A 1 81 ? 0.202 -2.240 -16.655 1.00 97.00 81 LYS A CA 1
ATOM 653 C C . LYS A 1 81 ? 0.251 -3.708 -17.063 1.00 97.00 81 LYS A C 1
ATOM 655 O O . LYS A 1 81 ? -0.749 -4.400 -16.900 1.00 97.00 81 LYS A O 1
ATOM 660 N N . ALA A 1 82 ? 1.394 -4.181 -17.550 1.00 94.88 82 ALA A N 1
ATOM 661 C CA . ALA A 1 82 ? 1.572 -5.575 -17.937 1.00 94.88 82 ALA A CA 1
ATOM 662 C C . ALA A 1 82 ? 1.430 -6.524 -16.733 1.00 94.88 82 ALA A C 1
ATOM 664 O O . ALA A 1 82 ? 0.716 -7.519 -16.816 1.00 94.88 82 ALA A O 1
ATOM 665 N N . ARG A 1 83 ? 2.028 -6.173 -15.586 1.00 94.19 83 ARG A N 1
ATOM 666 C CA . ARG A 1 83 ? 1.987 -6.985 -14.359 1.00 94.19 83 ARG A CA 1
ATOM 667 C C . ARG A 1 83 ? 0.605 -7.017 -13.702 1.00 94.19 83 ARG A C 1
ATOM 669 O O . ARG A 1 83 ? 0.195 -8.050 -13.180 1.00 94.19 83 ARG A O 1
ATOM 676 N N . THR A 1 84 ? -0.097 -5.885 -13.669 1.00 93.00 84 THR A N 1
ATOM 677 C CA . THR A 1 84 ? -1.356 -5.738 -12.908 1.00 93.00 84 THR A CA 1
ATOM 678 C C . THR A 1 84 ? -2.616 -5.847 -13.769 1.00 93.00 84 THR A C 1
ATOM 680 O O . THR A 1 84 ? -3.714 -5.976 -13.230 1.00 93.00 84 THR A O 1
ATOM 683 N N . GLY A 1 85 ? -2.481 -5.776 -15.096 1.00 94.62 85 GLY A N 1
ATOM 684 C CA . GLY A 1 85 ? -3.594 -5.734 -16.047 1.00 94.62 85 GLY A CA 1
ATOM 685 C C . GLY A 1 85 ? -4.269 -4.362 -16.177 1.00 94.62 85 GLY A C 1
ATOM 686 O O . GLY A 1 85 ? -5.189 -4.212 -16.979 1.00 94.62 85 GLY A O 1
ATOM 687 N N . MET A 1 86 ? -3.833 -3.346 -15.426 1.00 96.06 86 MET A N 1
ATOM 688 C CA . MET A 1 86 ? -4.428 -2.007 -15.446 1.00 96.06 86 MET A CA 1
ATOM 689 C C . MET A 1 86 ? -3.386 -0.908 -15.265 1.00 96.06 86 MET A C 1
ATOM 691 O O . MET A 1 86 ? -2.318 -1.102 -14.700 1.00 96.06 86 MET A O 1
ATOM 695 N N . THR A 1 87 ? -3.693 0.292 -15.742 1.00 98.12 87 THR A N 1
ATOM 696 C CA . THR A 1 87 ? -2.851 1.463 -15.471 1.00 98.12 87 THR A CA 1
ATOM 697 C C . THR A 1 87 ? -2.973 1.895 -14.007 1.00 98.12 87 THR A C 1
ATOM 699 O O . THR A 1 87 ? -3.992 1.662 -13.358 1.00 98.12 87 THR A O 1
ATOM 702 N N . MET A 1 88 ? -1.963 2.606 -13.499 1.00 98.38 88 MET A N 1
ATOM 703 C CA . MET A 1 88 ? -1.976 3.172 -12.140 1.00 98.38 88 MET A CA 1
ATOM 704 C C . MET A 1 88 ? -3.216 4.046 -11.875 1.00 98.38 88 MET A C 1
ATOM 706 O O . MET A 1 88 ? -3.825 3.956 -10.812 1.00 98.38 88 MET A O 1
ATOM 710 N N . ASN A 1 89 ? -3.635 4.850 -12.863 1.00 98.31 89 ASN A N 1
ATOM 711 C CA . ASN A 1 89 ? -4.857 5.653 -12.764 1.00 98.31 89 ASN A CA 1
ATOM 712 C C . ASN A 1 89 ? -6.111 4.776 -12.706 1.00 98.31 89 ASN A C 1
ATOM 714 O O . ASN A 1 89 ? -6.972 5.024 -11.875 1.00 98.31 89 ASN A O 1
ATOM 718 N N . GLN A 1 90 ? -6.211 3.739 -13.544 1.00 98.44 90 GLN A N 1
ATOM 719 C CA . GLN A 1 90 ? -7.349 2.815 -13.499 1.00 98.44 90 GLN A CA 1
ATOM 720 C C . GLN A 1 90 ? -7.454 2.112 -12.142 1.00 98.44 90 GLN A C 1
ATOM 722 O O . GLN A 1 90 ? -8.552 2.010 -11.609 1.00 98.44 90 GLN A O 1
ATOM 727 N N . MET A 1 91 ? -6.329 1.689 -11.555 1.00 98.38 91 MET A N 1
ATOM 728 C CA . MET A 1 91 ? -6.323 1.106 -10.211 1.00 98.38 91 MET A CA 1
ATOM 729 C C . MET A 1 91 ? -6.822 2.105 -9.162 1.00 98.38 91 MET A C 1
ATOM 731 O O . MET A 1 91 ? -7.710 1.776 -8.381 1.00 98.38 91 MET A O 1
ATOM 735 N N . ARG A 1 92 ? -6.299 3.338 -9.176 1.00 98.19 92 ARG A N 1
ATOM 736 C CA . ARG A 1 92 ? -6.737 4.413 -8.274 1.00 98.19 92 ARG A CA 1
ATOM 737 C C . ARG A 1 92 ? -8.240 4.674 -8.379 1.00 98.19 92 ARG A C 1
ATOM 739 O O . ARG A 1 92 ? -8.919 4.713 -7.357 1.00 98.19 92 ARG A O 1
ATOM 746 N N . GLU A 1 93 ? -8.753 4.859 -9.594 1.00 98.31 93 GLU A N 1
ATOM 747 C CA . GLU A 1 93 ? -10.176 5.143 -9.802 1.00 98.31 93 GLU A CA 1
ATOM 748 C C . GLU A 1 93 ? -11.053 3.944 -9.424 1.00 98.31 93 GLU A C 1
ATOM 750 O O . GLU A 1 93 ? -12.112 4.144 -8.840 1.00 98.31 93 GLU A O 1
ATOM 755 N N . ARG A 1 94 ? -10.599 2.704 -9.662 1.00 98.06 94 ARG A N 1
ATOM 756 C CA . ARG A 1 94 ? -11.307 1.494 -9.216 1.00 98.06 94 ARG A CA 1
ATOM 757 C C . ARG A 1 94 ? -11.458 1.456 -7.697 1.00 98.06 94 ARG A C 1
ATOM 759 O O . ARG A 1 94 ? -12.571 1.291 -7.215 1.00 98.06 94 ARG A O 1
ATOM 766 N N . LEU A 1 95 ? -10.364 1.635 -6.951 1.00 98.31 95 LEU A N 1
ATOM 767 C CA . LEU A 1 95 ? -10.397 1.618 -5.481 1.00 98.31 95 LEU A CA 1
ATOM 768 C C . LEU A 1 95 ? -11.325 2.708 -4.931 1.00 98.31 95 LEU A C 1
ATOM 770 O O . LEU A 1 95 ? -12.082 2.467 -3.993 1.00 98.31 95 LEU A O 1
ATOM 774 N N . LYS A 1 96 ? -11.294 3.897 -5.543 1.00 97.62 96 LYS A N 1
ATOM 775 C CA . LYS A 1 96 ? -12.176 5.009 -5.182 1.00 97.62 96 LYS A CA 1
ATOM 776 C C . LYS A 1 96 ? -13.647 4.688 -5.470 1.00 97.62 96 LYS A C 1
ATOM 778 O O . LYS A 1 96 ? -14.493 4.892 -4.607 1.00 97.62 96 LYS A O 1
ATOM 783 N N . ALA A 1 97 ? -13.946 4.161 -6.657 1.00 98.06 97 ALA A N 1
ATOM 784 C CA . ALA A 1 97 ? -15.303 3.795 -7.048 1.00 98.06 97 ALA A CA 1
ATOM 785 C C . ALA A 1 97 ? -15.876 2.683 -6.157 1.00 98.06 97 ALA A C 1
ATOM 787 O O . ALA A 1 97 ? -17.030 2.765 -5.747 1.00 98.06 97 ALA A O 1
ATOM 788 N N . ASN A 1 98 ? -15.065 1.679 -5.808 1.00 97.81 98 ASN A N 1
ATOM 789 C CA . ASN A 1 98 ? -15.462 0.621 -4.881 1.00 97.81 98 ASN A CA 1
ATOM 790 C C . ASN A 1 98 ? -15.820 1.190 -3.505 1.00 97.81 98 ASN A C 1
ATOM 792 O O . ASN A 1 98 ? -16.831 0.800 -2.929 1.00 97.81 98 ASN A O 1
ATOM 796 N N . GLU A 1 99 ? -15.026 2.139 -3.000 1.00 97.38 99 GLU A N 1
ATOM 797 C CA . GLU A 1 99 ? -15.288 2.797 -1.719 1.00 97.38 99 GLU A CA 1
ATOM 798 C C . GLU A 1 99 ? -16.593 3.611 -1.734 1.00 97.38 99 GLU A C 1
ATOM 800 O O . GLU A 1 99 ? -17.383 3.548 -0.787 1.00 97.38 99 GLU A O 1
ATOM 805 N N . GLU A 1 100 ? -16.852 4.342 -2.819 1.00 96.81 100 GLU A N 1
ATOM 806 C CA . GLU A 1 100 ? -18.095 5.099 -3.014 1.00 96.81 100 GLU A CA 1
ATOM 807 C C . GLU A 1 100 ? -19.319 4.176 -3.139 1.00 96.81 100 GLU A C 1
ATOM 809 O O . GLU A 1 100 ? -20.394 4.509 -2.635 1.00 96.81 100 GLU A O 1
ATOM 814 N N . ALA A 1 101 ? -19.144 2.997 -3.742 1.00 97.50 101 ALA A N 1
ATOM 815 C CA . ALA A 1 101 ? -20.187 1.996 -3.953 1.00 97.50 101 ALA A CA 1
ATOM 816 C C . ALA A 1 101 ? -20.473 1.101 -2.730 1.00 97.50 101 ALA A C 1
ATOM 818 O O . ALA A 1 101 ? -21.353 0.241 -2.802 1.00 97.50 101 ALA A O 1
ATOM 819 N N . LEU A 1 102 ? -19.763 1.280 -1.608 1.00 97.31 102 LEU A N 1
ATOM 820 C CA . LEU A 1 102 ? -19.983 0.471 -0.407 1.00 97.31 102 LEU A CA 1
ATOM 821 C C . LEU A 1 102 ? -21.396 0.656 0.160 1.00 97.31 102 LEU A C 1
ATOM 823 O O . LEU A 1 102 ? -21.838 1.772 0.459 1.00 97.31 102 LEU A O 1
ATOM 827 N N . THR A 1 103 ? -22.057 -0.473 0.405 1.00 96.62 103 THR A N 1
ATOM 828 C CA . THR A 1 103 ? -23.370 -0.540 1.059 1.00 96.62 103 THR A CA 1
ATOM 829 C C . THR A 1 103 ? -23.299 -0.115 2.535 1.00 96.62 103 THR A C 1
ATOM 831 O O . THR A 1 103 ? -22.237 -0.221 3.165 1.00 96.62 103 THR A O 1
ATOM 834 N N . PRO A 1 104 ? -24.412 0.346 3.137 1.00 94.62 104 PRO A N 1
ATOM 835 C CA . PRO A 1 104 ? -24.480 0.621 4.575 1.00 94.62 104 PRO A CA 1
ATOM 836 C C . PRO A 1 104 ? -24.066 -0.578 5.446 1.00 94.62 104 PRO A C 1
ATOM 838 O O . PRO A 1 104 ? -23.400 -0.412 6.471 1.00 94.62 104 PRO A O 1
ATOM 841 N N . GLU A 1 105 ? -24.394 -1.796 5.018 1.00 93.88 105 GLU A N 1
ATOM 842 C CA . GLU A 1 105 ? -24.042 -3.043 5.699 1.00 93.88 105 GLU A CA 1
ATOM 843 C C . GLU A 1 105 ? -22.525 -3.271 5.684 1.00 93.88 105 GLU A C 1
ATOM 845 O O . GLU A 1 105 ? -21.929 -3.555 6.722 1.00 93.88 105 GLU A O 1
ATOM 850 N N . GLN A 1 106 ? -21.863 -3.063 4.541 1.00 93.94 106 GLN A N 1
ATOM 851 C CA . GLN A 1 106 ? -20.401 -3.167 4.450 1.00 93.94 106 GLN A CA 1
ATOM 852 C C . GLN A 1 106 ? -19.694 -2.100 5.294 1.00 93.94 106 GLN A C 1
ATOM 854 O O . GLN A 1 106 ? -18.704 -2.401 5.963 1.00 93.94 106 GLN A O 1
ATOM 859 N N . LYS A 1 107 ? -20.215 -0.866 5.306 1.00 93.50 107 LYS A N 1
ATOM 860 C CA . LYS A 1 107 ? -19.666 0.226 6.127 1.00 93.50 107 LYS A CA 1
ATOM 861 C C . LYS A 1 107 ? -19.822 -0.058 7.619 1.00 93.50 107 LYS A C 1
ATOM 863 O O . LYS A 1 107 ? -18.869 0.114 8.372 1.00 93.50 107 LYS A O 1
ATOM 868 N N . SER A 1 108 ? -20.988 -0.537 8.052 1.00 91.00 108 SER A N 1
ATOM 869 C CA . SER A 1 108 ? -21.213 -0.901 9.459 1.00 91.00 108 SER A CA 1
ATOM 870 C C . SER A 1 108 ? -20.388 -2.122 9.887 1.00 91.00 108 SER A C 1
ATOM 872 O O . SER A 1 108 ? -19.901 -2.162 11.017 1.00 91.00 108 SER A O 1
ATOM 874 N N . GLY A 1 109 ? -20.117 -3.055 8.967 1.00 94.06 109 GLY A N 1
ATOM 875 C CA . GLY A 1 109 ? -19.206 -4.185 9.176 1.00 94.06 109 GLY A CA 1
ATOM 876 C C . GLY A 1 109 ? -17.765 -3.791 9.533 1.00 94.06 109 GLY A C 1
ATOM 877 O O . GLY A 1 109 ? -17.054 -4.587 10.148 1.00 94.06 109 GLY A O 1
ATOM 878 N N . ALA A 1 110 ? -17.339 -2.553 9.249 1.00 96.25 110 ALA A N 1
ATOM 879 C CA . ALA A 1 110 ? -16.014 -2.039 9.614 1.00 96.25 110 ALA A CA 1
ATOM 880 C C . ALA A 1 110 ? -15.731 -2.103 11.125 1.00 96.25 110 ALA A C 1
ATOM 882 O O . ALA A 1 110 ? -14.578 -2.212 11.549 1.00 96.25 110 ALA A O 1
ATOM 883 N N . VAL A 1 111 ? -16.779 -2.086 11.955 1.00 95.81 111 VAL A N 1
ATOM 884 C CA . VAL A 1 111 ? -16.621 -2.154 13.410 1.00 95.81 111 VAL A CA 1
ATOM 885 C C . VAL A 1 111 ? -16.068 -3.495 13.893 1.00 95.81 111 VAL A C 1
ATOM 887 O O . VAL A 1 111 ? -15.428 -3.551 14.942 1.00 95.81 111 VAL A O 1
ATOM 890 N N . ILE A 1 112 ? -16.262 -4.567 13.118 1.00 96.12 112 ILE A N 1
ATOM 891 C CA . ILE A 1 112 ? -15.698 -5.889 13.416 1.00 96.12 112 ILE A CA 1
ATOM 892 C C . ILE A 1 112 ? -14.167 -5.809 13.375 1.00 96.12 112 ILE A C 1
ATOM 894 O O . ILE A 1 112 ? -13.510 -6.212 14.333 1.00 96.12 112 ILE A O 1
ATOM 898 N N . TYR A 1 113 ? -13.608 -5.194 12.328 1.00 97.12 113 TYR A N 1
ATOM 899 C CA . TYR A 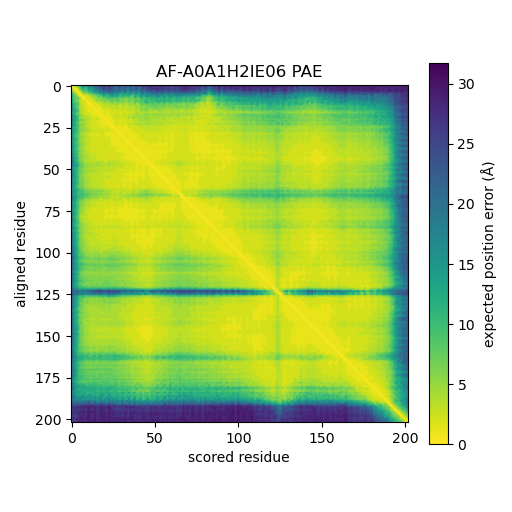1 113 ? -12.165 -4.960 12.193 1.00 97.12 113 TYR A CA 1
ATOM 900 C C . TYR A 1 113 ? -11.635 -4.011 13.270 1.00 97.12 113 TYR A C 1
ATOM 902 O O . TYR A 1 113 ? -10.580 -4.253 13.852 1.00 97.12 113 TYR A O 1
ATOM 910 N N . ALA A 1 114 ? -12.385 -2.951 13.592 1.00 96.12 114 ALA A N 1
ATOM 911 C CA . ALA A 1 114 ? -12.009 -2.026 14.660 1.00 96.12 114 ALA A CA 1
ATOM 912 C C . ALA A 1 114 ? -11.915 -2.733 16.027 1.00 96.12 114 ALA A C 1
ATOM 914 O O . ALA A 1 114 ? -10.959 -2.523 16.770 1.00 96.12 114 ALA A O 1
ATOM 915 N N . ARG A 1 115 ? -12.868 -3.616 16.350 1.00 94.56 115 ARG A N 1
ATOM 916 C CA . ARG A 1 115 ? -12.870 -4.396 17.601 1.00 94.56 115 ARG A CA 1
ATOM 917 C C . ARG A 1 115 ? -11.787 -5.469 17.637 1.00 94.56 115 ARG A C 1
ATOM 919 O O . ARG A 1 115 ? -11.250 -5.738 18.707 1.00 94.56 115 ARG A O 1
ATOM 926 N N . ALA A 1 116 ? -11.426 -6.037 16.488 1.00 95.12 116 ALA A N 1
ATOM 927 C CA . ALA A 1 116 ? -10.346 -7.015 16.381 1.00 95.12 116 ALA A CA 1
ATOM 928 C C . ALA A 1 116 ? -8.957 -6.434 16.719 1.00 95.12 116 ALA A C 1
ATOM 930 O O . ALA A 1 116 ? -8.020 -7.196 16.935 1.00 95.12 116 ALA A O 1
ATOM 931 N N . VAL A 1 117 ? -8.818 -5.107 16.836 1.00 94.69 117 VAL A N 1
ATOM 932 C CA . VAL A 1 117 ? -7.575 -4.468 17.293 1.00 94.69 117 VAL A CA 1
ATOM 933 C C . VAL A 1 117 ? -7.263 -4.775 18.757 1.00 94.69 117 VAL A C 1
ATOM 935 O O . VAL A 1 117 ? -6.113 -5.069 19.072 1.00 94.69 117 VAL A O 1
ATOM 938 N N . GLU A 1 118 ? -8.256 -4.748 19.651 1.00 93.56 118 GLU A N 1
ATOM 939 C CA . GLU A 1 118 ? -8.035 -4.983 21.086 1.00 93.56 118 GLU A CA 1
ATOM 940 C C . GLU A 1 118 ? -7.319 -6.307 21.375 1.00 93.56 118 GLU A C 1
ATOM 942 O O . GLU A 1 118 ? -6.273 -6.264 22.028 1.00 93.56 118 GLU A O 1
ATOM 947 N N . PRO A 1 119 ? -7.795 -7.471 20.888 1.00 93.19 119 PRO A N 1
ATOM 948 C CA . PRO A 1 119 ? -7.118 -8.726 21.168 1.00 93.19 119 PRO A CA 1
ATOM 949 C C . PRO A 1 119 ? -5.705 -8.774 20.581 1.00 93.19 119 PRO A C 1
ATOM 951 O O . PRO A 1 119 ? -4.894 -9.498 21.123 1.00 93.19 119 PRO A O 1
ATOM 954 N N . MET A 1 120 ? -5.351 -7.999 19.549 1.00 92.50 120 MET A N 1
ATOM 955 C CA . MET A 1 120 ? -3.966 -7.951 19.043 1.00 92.50 120 MET A CA 1
ATOM 956 C C . MET A 1 120 ? -3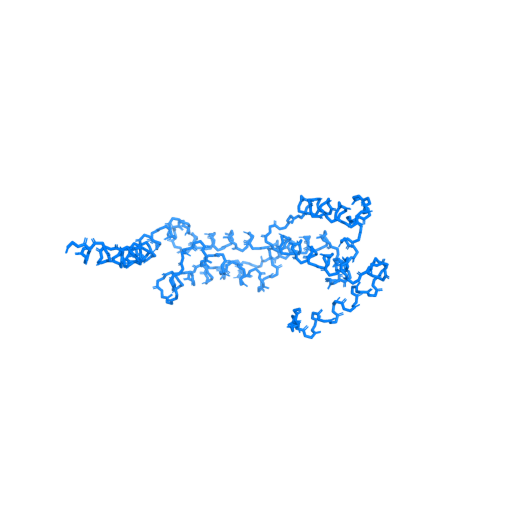.020 -7.130 19.933 1.00 92.50 120 MET A C 1
ATOM 958 O O . MET A 1 120 ? -1.811 -7.378 19.957 1.0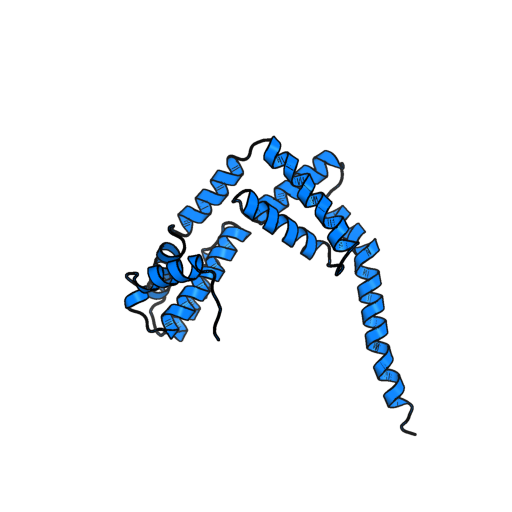0 92.50 120 MET A O 1
ATOM 962 N N . VAL A 1 121 ? -3.558 -6.119 20.622 1.00 91.69 121 VAL A N 1
ATOM 963 C CA . VAL A 1 121 ? -2.802 -5.275 21.562 1.00 91.69 121 VAL A CA 1
ATOM 964 C C . VAL A 1 121 ? -2.695 -5.962 22.924 1.00 91.69 121 VAL A C 1
ATOM 966 O O . VAL A 1 121 ? -1.641 -5.944 23.562 1.00 91.69 121 VAL A O 1
ATOM 969 N N . ARG A 1 122 ? -3.785 -6.595 23.363 1.00 89.88 122 ARG A N 1
ATOM 970 C CA . ARG A 1 122 ? -3.891 -7.264 24.661 1.00 89.88 122 ARG A CA 1
ATOM 971 C C . ARG A 1 122 ? -3.283 -8.668 24.651 1.00 89.88 122 ARG A C 1
ATOM 973 O O . ARG A 1 122 ? -2.524 -9.013 25.561 1.00 89.88 122 ARG A O 1
ATOM 980 N N . ASP A 1 123 ? -3.597 -9.449 23.619 1.00 82.56 123 ASP A N 1
ATOM 981 C CA . ASP A 1 123 ? -3.320 -10.881 23.510 1.00 82.56 123 ASP A CA 1
ATOM 982 C C . ASP A 1 123 ? -2.330 -11.154 22.334 1.00 82.56 123 ASP A C 1
ATOM 984 O O . ASP A 1 123 ? -2.245 -10.403 21.363 1.00 82.56 123 ASP A O 1
ATOM 988 N N . GLY A 1 124 ? -1.497 -12.203 22.405 1.00 67.00 124 GLY A N 1
ATOM 989 C CA . GLY A 1 124 ? -0.549 -12.573 21.327 1.00 67.00 124 GLY A CA 1
ATOM 990 C C . GLY A 1 124 ? 0.887 -12.027 21.465 1.00 67.00 124 GLY A C 1
ATOM 991 O O . GLY A 1 124 ? 1.438 -12.021 22.561 1.00 67.00 124 GLY A O 1
ATOM 992 N N . ASN A 1 125 ? 1.508 -11.597 20.349 1.00 66.81 125 ASN A N 1
ATOM 993 C CA . ASN A 1 125 ? 2.825 -10.916 20.317 1.00 66.81 125 ASN A CA 1
ATOM 994 C C . ASN A 1 125 ? 2.753 -9.448 20.786 1.00 66.81 125 ASN A C 1
ATOM 996 O O . ASN A 1 125 ? 3.766 -8.754 20.756 1.00 66.81 125 ASN A O 1
ATOM 1000 N N . LYS A 1 126 ? 1.550 -8.989 21.172 1.00 77.56 126 LYS A N 1
ATOM 1001 C CA . LYS A 1 126 ? 1.259 -7.719 21.850 1.00 77.56 126 LYS A CA 1
ATOM 1002 C C . LYS A 1 126 ? 1.929 -6.536 21.169 1.00 77.56 126 LYS A C 1
ATOM 1004 O O . LYS A 1 126 ? 2.912 -5.961 21.626 1.00 77.56 126 LYS A O 1
ATOM 1009 N N . ILE A 1 127 ? 1.388 -6.216 20.004 1.00 90.31 127 ILE A N 1
ATOM 1010 C CA . ILE A 1 127 ? 1.849 -5.107 19.174 1.00 90.31 127 ILE A CA 1
ATOM 1011 C C . ILE A 1 127 ? 1.152 -3.811 19.589 1.00 90.31 127 ILE A C 1
ATOM 1013 O O . ILE A 1 127 ? 0.053 -3.844 20.136 1.00 90.31 127 ILE A O 1
ATOM 1017 N N . SER A 1 128 ? 1.761 -2.665 19.285 1.00 93.88 128 SER A N 1
ATOM 1018 C CA . SER A 1 128 ? 1.114 -1.374 19.527 1.00 93.88 128 SER A CA 1
ATOM 1019 C C . SER A 1 128 ? -0.190 -1.234 18.741 1.00 93.88 128 SER A C 1
ATOM 1021 O O . SER A 1 128 ? -0.338 -1.781 17.638 1.00 93.88 128 SER A O 1
ATOM 1023 N N . PHE A 1 129 ? -1.105 -0.420 19.264 1.00 95.19 129 PHE A N 1
ATOM 1024 C CA . PHE A 1 129 ? -2.378 -0.086 18.638 1.00 95.19 129 PHE A CA 1
ATOM 1025 C C . PHE A 1 129 ? -2.201 0.333 17.179 1.00 95.19 129 PHE A C 1
ATOM 1027 O O . PHE A 1 129 ? -2.902 -0.165 16.304 1.00 95.19 129 PHE A O 1
ATOM 1034 N N . HIS A 1 130 ? -1.224 1.195 16.879 1.00 94.56 130 HIS A N 1
ATOM 1035 C CA . HIS A 1 130 ? -0.988 1.645 15.506 1.00 94.56 130 HIS A CA 1
ATOM 1036 C C . HIS A 1 130 ? -0.662 0.496 14.544 1.00 94.56 130 HIS A C 1
ATOM 1038 O O . HIS A 1 130 ? -1.103 0.525 13.393 1.00 94.56 130 HIS A O 1
ATOM 1044 N N . ARG A 1 131 ? 0.085 -0.519 14.999 1.00 94.62 131 ARG A N 1
ATOM 1045 C CA . ARG A 1 131 ? 0.408 -1.701 14.187 1.00 94.62 131 ARG A CA 1
ATOM 1046 C C . ARG A 1 131 ? -0.808 -2.607 14.023 1.00 94.62 131 ARG A C 1
ATOM 1048 O O . ARG A 1 131 ? -1.077 -3.039 12.906 1.00 94.62 131 ARG A O 1
ATOM 1055 N N . ALA A 1 132 ? -1.554 -2.848 15.099 1.00 95.44 132 ALA A N 1
ATOM 1056 C CA . ALA A 1 132 ? -2.779 -3.643 15.055 1.00 95.44 132 ALA A CA 1
ATOM 1057 C C . ALA A 1 132 ? -3.852 -2.998 14.160 1.00 95.44 132 ALA A C 1
ATOM 1059 O O . ALA A 1 132 ? -4.406 -3.655 13.283 1.00 95.44 132 ALA A O 1
ATOM 1060 N N . ALA A 1 133 ? -4.080 -1.692 14.300 1.00 96.19 133 ALA A N 1
ATOM 1061 C CA . ALA A 1 133 ? -5.011 -0.940 13.466 1.00 96.19 133 ALA A CA 1
ATOM 1062 C C . ALA A 1 133 ? -4.583 -0.914 11.991 1.00 96.19 133 ALA A C 1
ATOM 1064 O O . ALA A 1 133 ? -5.433 -1.001 11.109 1.00 96.19 133 ALA A O 1
ATOM 1065 N N . ALA A 1 134 ? -3.280 -0.817 11.700 1.00 96.12 134 ALA A N 1
ATOM 1066 C CA . ALA A 1 134 ? -2.780 -0.912 10.330 1.00 96.12 134 ALA A CA 1
ATOM 1067 C C . ALA A 1 134 ? -3.025 -2.300 9.720 1.00 96.12 134 ALA A C 1
ATOM 1069 O O . ALA A 1 134 ? -3.487 -2.372 8.587 1.00 96.12 134 ALA A O 1
ATOM 1070 N N . HIS A 1 135 ? -2.780 -3.373 10.478 1.00 95.62 135 HIS A N 1
ATOM 1071 C CA . HIS A 1 135 ? -3.055 -4.741 10.037 1.00 95.62 135 HIS A CA 1
ATOM 1072 C C . HIS A 1 135 ? -4.541 -4.943 9.724 1.00 95.62 135 HIS A C 1
ATOM 1074 O O . HIS A 1 135 ? -4.892 -5.363 8.628 1.00 95.62 135 HIS A O 1
ATOM 1080 N N . GLN A 1 136 ? -5.424 -4.578 10.657 1.00 97.06 136 GLN A N 1
ATOM 1081 C CA . GLN A 1 136 ? -6.870 -4.726 10.468 1.00 97.06 136 GLN A CA 1
ATOM 1082 C C . GLN A 1 136 ? -7.395 -3.879 9.299 1.00 97.06 136 GLN A C 1
ATOM 1084 O O . GLN A 1 136 ? -8.245 -4.333 8.536 1.00 97.06 136 GLN A O 1
ATOM 1089 N N . ALA A 1 137 ? -6.855 -2.672 9.107 1.00 97.62 137 ALA A N 1
ATOM 1090 C CA . ALA A 1 137 ? -7.198 -1.848 7.954 1.00 97.62 137 ALA A CA 1
ATOM 1091 C C . ALA A 1 137 ? -6.730 -2.461 6.629 1.00 97.62 137 ALA A C 1
ATOM 1093 O O . ALA A 1 137 ? -7.447 -2.358 5.638 1.00 97.62 137 ALA A O 1
ATOM 1094 N N . GLN A 1 138 ? -5.555 -3.093 6.602 1.00 97.12 138 GLN A N 1
ATOM 1095 C CA . GLN A 1 138 ? -5.047 -3.782 5.417 1.00 97.12 138 GLN A CA 1
ATOM 1096 C C . GLN A 1 138 ? -5.929 -4.982 5.051 1.00 97.12 138 GLN A C 1
ATOM 1098 O O . GLN A 1 138 ? -6.296 -5.130 3.884 1.00 97.12 138 GLN A O 1
ATOM 1103 N N . ASP A 1 139 ? -6.325 -5.789 6.038 1.00 97.06 139 ASP A N 1
ATOM 1104 C CA . ASP A 1 139 ? -7.220 -6.933 5.828 1.00 97.06 139 ASP A CA 1
ATOM 1105 C C . ASP A 1 139 ? -8.583 -6.480 5.291 1.00 97.06 139 ASP A C 1
ATOM 1107 O O . ASP A 1 139 ? -9.089 -7.009 4.298 1.00 97.06 139 ASP A O 1
ATOM 1111 N N . MET A 1 140 ? -9.164 -5.446 5.906 1.00 98.00 140 MET A N 1
ATOM 1112 C CA . MET A 1 140 ? -10.432 -4.870 5.463 1.00 98.00 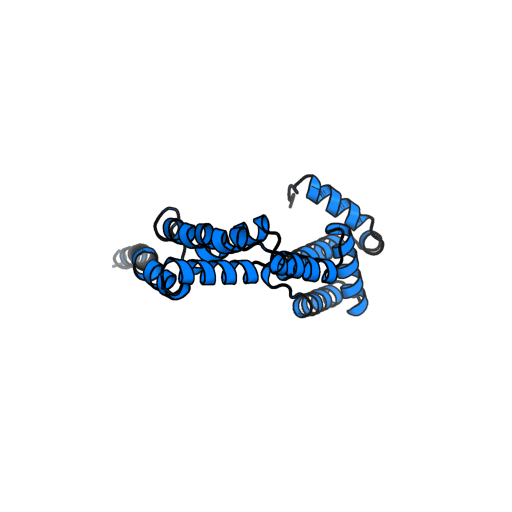140 MET A CA 1
ATOM 1113 C C . MET A 1 140 ? -10.330 -4.284 4.051 1.00 98.00 140 MET A C 1
ATOM 1115 O O . MET A 1 140 ? -11.213 -4.518 3.225 1.00 98.00 140 MET A O 1
ATOM 1119 N N . ALA A 1 141 ? -9.262 -3.537 3.764 1.00 97.88 141 ALA A N 1
ATOM 1120 C CA . ALA A 1 141 ? -9.027 -2.941 2.454 1.00 97.88 141 ALA A CA 1
ATOM 1121 C C . ALA A 1 141 ? -8.915 -4.006 1.358 1.00 97.88 141 ALA A C 1
ATOM 1123 O O . ALA A 1 141 ? -9.497 -3.839 0.288 1.00 97.88 141 ALA A O 1
ATOM 1124 N N . ALA A 1 142 ? -8.238 -5.123 1.640 1.00 95.88 142 ALA A N 1
ATOM 1125 C CA . ALA A 1 142 ? -8.148 -6.253 0.722 1.00 95.88 142 ALA A CA 1
ATOM 1126 C C . ALA A 1 142 ? -9.513 -6.919 0.486 1.00 95.88 142 ALA A C 1
ATOM 1128 O O . ALA A 1 142 ? -9.859 -7.215 -0.656 1.00 95.88 142 ALA A O 1
ATOM 1129 N N . ASN A 1 143 ? -10.307 -7.107 1.545 1.00 96.62 143 ASN A N 1
ATOM 1130 C CA . ASN A 1 143 ? -11.621 -7.750 1.456 1.00 96.62 143 ASN A CA 1
ATOM 1131 C C . ASN A 1 143 ? -12.667 -6.897 0.725 1.00 96.62 143 ASN A C 1
ATOM 1133 O O . ASN A 1 143 ? -13.549 -7.443 0.066 1.00 96.62 143 ASN A O 1
ATOM 1137 N N . LEU A 1 144 ? -12.581 -5.571 0.843 1.00 97.12 144 LEU A N 1
ATOM 1138 C CA . LEU A 1 144 ? -13.506 -4.633 0.199 1.00 97.12 144 LEU A CA 1
ATOM 1139 C C . LEU A 1 144 ? -12.969 -4.045 -1.116 1.00 97.12 144 LEU A C 1
ATOM 1141 O O . LEU A 1 144 ? -13.687 -3.298 -1.773 1.00 97.12 144 LEU A O 1
ATOM 1145 N N . ASP A 1 145 ? -11.729 -4.369 -1.495 1.00 97.44 145 ASP A N 1
ATOM 1146 C CA . ASP A 1 145 ? -11.002 -3.781 -2.631 1.00 97.44 145 ASP A CA 1
ATOM 1147 C C . ASP A 1 145 ? -11.048 -2.237 -2.623 1.00 97.44 145 ASP A C 1
ATOM 1149 O O . ASP A 1 145 ? -11.392 -1.595 -3.617 1.00 97.44 145 ASP A O 1
ATOM 1153 N N . ILE A 1 146 ? -10.711 -1.645 -1.472 1.00 98.38 146 ILE A N 1
ATOM 1154 C CA . ILE A 1 146 ? -10.606 -0.190 -1.246 1.00 98.38 146 ILE A CA 1
ATOM 1155 C C . ILE A 1 146 ? -9.195 0.184 -0.780 1.00 98.38 146 ILE A C 1
ATOM 1157 O O . ILE A 1 146 ? -8.325 -0.673 -0.634 1.00 98.38 146 ILE A O 1
ATOM 1161 N N . THR A 1 147 ? -8.945 1.473 -0.534 1.00 98.50 147 THR A N 1
ATOM 1162 C CA . THR A 1 147 ? -7.657 1.899 0.031 1.00 98.50 147 THR A CA 1
ATOM 1163 C C . THR A 1 147 ? -7.545 1.594 1.529 1.00 98.50 147 THR A C 1
ATOM 1165 O O . THR A 1 147 ? -8.538 1.648 2.256 1.00 98.50 147 THR A O 1
ATOM 1168 N N . GLU A 1 148 ? -6.326 1.358 2.029 1.00 98.06 148 GLU A N 1
ATOM 1169 C CA . GLU A 1 148 ? -6.076 1.225 3.477 1.00 98.06 148 GLU A CA 1
ATOM 1170 C C . GLU A 1 148 ? -6.504 2.481 4.249 1.00 98.06 148 GLU A C 1
ATOM 1172 O O . GLU A 1 148 ? -7.009 2.390 5.368 1.00 98.06 148 GLU A O 1
ATOM 1177 N N . LEU A 1 149 ? -6.309 3.669 3.666 1.00 97.75 149 LEU A N 1
ATOM 1178 C CA . LEU A 1 149 ? -6.758 4.926 4.262 1.00 97.75 149 LEU A CA 1
ATOM 1179 C C . LEU A 1 149 ? -8.290 4.987 4.373 1.00 97.75 149 LEU A C 1
ATOM 1181 O O . LEU A 1 149 ? -8.807 5.380 5.421 1.00 97.75 149 LEU A O 1
ATOM 1185 N N . GLY A 1 150 ? -9.000 4.553 3.329 1.00 97.75 150 GLY A N 1
ATOM 1186 C CA . GLY A 1 150 ? -10.456 4.421 3.335 1.00 97.75 150 GLY A CA 1
ATOM 1187 C C . GLY A 1 150 ? -10.942 3.440 4.402 1.00 97.75 150 GLY A C 1
ATOM 1188 O O . GLY A 1 150 ? -11.808 3.776 5.210 1.00 97.75 150 GLY A O 1
ATOM 1189 N N . ALA A 1 151 ? -10.302 2.270 4.499 1.00 98.25 151 ALA A N 1
ATOM 1190 C CA . ALA A 1 151 ? -10.593 1.284 5.538 1.00 98.25 151 ALA A CA 1
ATOM 1191 C C . ALA A 1 151 ? -10.395 1.849 6.956 1.00 98.25 151 ALA A C 1
ATOM 1193 O O . ALA A 1 151 ? -11.283 1.714 7.796 1.00 98.25 151 ALA A O 1
ATOM 1194 N N . LYS A 1 152 ? -9.288 2.564 7.220 1.00 97.81 152 LYS A N 1
ATOM 1195 C CA . LYS A 1 152 ? -9.053 3.220 8.523 1.00 97.81 152 LYS A CA 1
ATOM 1196 C C . LYS A 1 152 ? -10.147 4.217 8.875 1.00 97.81 152 LYS A C 1
ATOM 1198 O O . LYS A 1 152 ? -10.599 4.238 10.018 1.00 97.81 152 LYS A O 1
ATOM 1203 N N . ARG A 1 153 ? -10.579 5.031 7.907 1.00 97.56 153 ARG A N 1
ATOM 1204 C CA . ARG A 1 153 ? -11.679 5.980 8.105 1.00 97.56 153 ARG A CA 1
ATOM 1205 C C . ARG A 1 153 ? -12.969 5.250 8.479 1.00 97.56 153 ARG A C 1
ATOM 1207 O O . ARG A 1 153 ? -13.569 5.592 9.493 1.00 97.56 153 ARG A O 1
ATOM 1214 N N . LEU A 1 154 ? -13.342 4.215 7.726 1.00 97.75 154 LEU A N 1
ATOM 1215 C CA . LEU A 1 154 ? -14.544 3.421 7.997 1.00 97.75 154 LEU A CA 1
ATOM 1216 C C . LEU A 1 154 ? -14.492 2.741 9.370 1.00 97.75 154 LEU A C 1
ATOM 1218 O O . LEU A 1 154 ? -15.476 2.771 10.104 1.00 97.75 154 LEU A O 1
ATOM 1222 N N . MET A 1 155 ? -13.342 2.175 9.750 1.00 97.69 155 MET A N 1
ATOM 1223 C CA . MET A 1 155 ? -13.139 1.596 11.081 1.00 97.69 155 MET A CA 1
ATOM 1224 C C . MET A 1 155 ? -13.364 2.637 12.181 1.00 97.69 155 MET A C 1
ATOM 1226 O O . MET A 1 155 ? -14.094 2.370 13.134 1.00 97.69 155 MET A O 1
ATOM 1230 N N . SER A 1 156 ? -12.774 3.830 12.048 1.00 96.94 156 SER A N 1
ATOM 1231 C CA . SER A 1 156 ? -12.942 4.913 13.020 1.00 96.94 156 SER A CA 1
ATOM 1232 C C . SER A 1 156 ? -14.387 5.405 13.113 1.00 96.94 156 SER A C 1
ATOM 1234 O O . SER A 1 156 ? -14.905 5.570 14.217 1.00 96.94 156 SER A O 1
ATOM 1236 N N . GLU A 1 157 ? -15.052 5.609 11.975 1.00 96.31 157 GLU A N 1
ATOM 1237 C CA . GLU A 1 157 ? -16.444 6.064 11.912 1.00 96.31 157 GLU A CA 1
ATOM 1238 C C . GLU A 1 157 ? -17.404 5.035 12.519 1.00 96.31 157 GLU A C 1
ATOM 1240 O O . GLU A 1 157 ? -18.214 5.379 13.382 1.00 96.31 157 GLU A O 1
ATOM 1245 N N . ALA A 1 158 ? -17.276 3.763 12.133 1.00 95.56 158 ALA A N 1
ATOM 1246 C CA . ALA A 1 158 ? -18.127 2.691 12.637 1.00 95.56 158 ALA A CA 1
ATOM 1247 C C . ALA A 1 158 ? -17.905 2.440 14.137 1.00 95.56 158 ALA A C 1
ATOM 1249 O O . ALA A 1 158 ? -18.868 2.246 14.884 1.00 95.56 158 ALA A O 1
ATOM 1250 N N . PHE A 1 159 ? -16.653 2.507 14.604 1.00 96.00 159 PHE A N 1
ATOM 1251 C CA . PHE A 1 159 ? -16.339 2.401 16.028 1.00 96.00 159 PHE A CA 1
ATOM 1252 C C . PHE A 1 159 ? -16.965 3.545 16.826 1.00 96.00 159 PHE A C 1
ATOM 1254 O O . PHE A 1 159 ? -17.622 3.294 17.836 1.00 96.00 159 PHE A O 1
ATOM 1261 N N . LYS A 1 160 ? -16.832 4.789 16.350 1.00 95.81 160 LYS A N 1
ATOM 1262 C CA . LYS A 1 160 ? -17.424 5.958 17.009 1.00 95.81 160 LYS A CA 1
ATOM 1263 C C . LYS A 1 160 ? -18.945 5.884 17.052 1.00 95.81 160 LYS A C 1
ATOM 1265 O O . LYS A 1 160 ? -19.530 6.194 18.086 1.00 95.81 160 LYS A O 1
ATOM 1270 N N . LEU A 1 161 ? -19.578 5.442 15.966 1.00 93.62 161 LEU A N 1
ATOM 1271 C CA . LEU A 1 161 ? -21.028 5.278 15.902 1.00 93.62 161 LEU A CA 1
ATOM 1272 C C . LEU A 1 161 ? -21.534 4.237 16.911 1.00 93.62 161 LEU A C 1
ATOM 1274 O O . LEU A 1 161 ? -22.557 4.460 17.550 1.00 93.62 161 LEU A O 1
ATOM 1278 N N . GLN A 1 162 ? -20.823 3.115 17.071 1.00 92.75 162 GLN A N 1
ATOM 1279 C CA . GLN A 1 162 ? -21.268 2.027 17.945 1.00 92.75 162 GLN A CA 1
ATOM 1280 C C . GLN A 1 162 ? -20.881 2.223 19.418 1.00 92.75 162 GLN A C 1
ATOM 1282 O O . GLN A 1 162 ? -21.644 1.843 20.301 1.00 92.75 162 GLN A O 1
ATOM 1287 N N . GLN A 1 163 ? -19.694 2.769 19.688 1.00 89.88 163 GLN A N 1
ATOM 1288 C CA . GLN A 1 163 ? -19.126 2.867 21.039 1.00 89.88 163 GLN A CA 1
ATOM 1289 C C . GLN A 1 163 ? -19.224 4.275 21.636 1.00 89.88 163 GLN A C 1
ATOM 1291 O O . GLN A 1 163 ? -18.882 4.470 22.799 1.00 89.88 163 GLN A O 1
ATOM 1296 N N . GLY A 1 164 ? -19.632 5.274 20.846 1.00 91.94 164 GLY A N 1
ATOM 1297 C CA . GLY A 1 164 ? -19.698 6.673 21.279 1.00 91.94 164 GLY A CA 1
ATOM 1298 C C . GLY A 1 164 ? -18.332 7.298 21.585 1.00 91.94 164 GLY A C 1
ATOM 1299 O O . GLY A 1 164 ? -18.274 8.363 22.195 1.00 91.94 164 GLY A O 1
ATOM 1300 N N . ARG A 1 165 ? -17.232 6.648 21.183 1.00 93.19 165 ARG A N 1
ATOM 1301 C CA . ARG A 1 165 ? -15.859 7.027 21.536 1.00 93.19 165 ARG A CA 1
ATOM 1302 C C . ARG A 1 165 ? -14.960 7.103 20.307 1.00 93.19 165 ARG A C 1
ATOM 1304 O O . ARG A 1 165 ? -15.146 6.348 19.356 1.00 93.19 165 ARG A O 1
ATOM 1311 N N . ASP A 1 166 ? -13.973 7.996 20.329 1.00 96.00 166 ASP A N 1
ATOM 1312 C CA . ASP A 1 166 ? -12.959 8.056 19.279 1.00 96.00 166 ASP A CA 1
ATOM 1313 C C . ASP A 1 166 ? -12.057 6.809 19.284 1.00 96.00 166 ASP A C 1
ATOM 1315 O O . ASP A 1 166 ? -11.576 6.357 20.326 1.00 96.00 166 ASP A O 1
ATOM 1319 N N . PHE A 1 167 ? -11.832 6.254 18.094 1.00 95.56 167 PHE A N 1
ATOM 1320 C CA . PHE A 1 167 ? -11.075 5.018 17.909 1.00 95.56 167 PHE A CA 1
ATOM 1321 C C . PHE A 1 167 ? -9.595 5.159 18.283 1.00 95.56 167 PHE A C 1
ATOM 1323 O O . PHE A 1 167 ? -9.015 4.243 18.864 1.00 95.56 167 PHE A O 1
ATOM 1330 N N . TYR A 1 168 ? -8.977 6.303 17.980 1.00 94.00 168 TYR A N 1
ATOM 1331 C CA . TYR A 1 168 ? -7.564 6.537 18.271 1.00 94.00 168 TYR A CA 1
ATOM 1332 C C . TYR A 1 168 ? -7.345 6.886 19.743 1.00 94.00 168 TYR A C 1
ATOM 1334 O O . TYR A 1 168 ? -6.330 6.490 20.314 1.00 94.00 168 TYR A O 1
ATOM 1342 N N . GLU A 1 169 ? -8.285 7.586 20.380 1.00 95.38 169 GLU A N 1
ATOM 1343 C CA . GLU A 1 169 ? -8.253 7.791 21.834 1.00 95.38 169 GLU A CA 1
ATOM 1344 C C . GLU A 1 169 ? -8.383 6.472 22.593 1.00 95.38 169 GLU A C 1
ATOM 1346 O O . GLU A 1 169 ? -7.583 6.198 23.484 1.00 95.38 169 GLU A O 1
ATOM 1351 N N . TRP A 1 170 ? -9.334 5.620 22.201 1.00 95.56 170 TRP A N 1
ATOM 1352 C CA . TRP A 1 170 ? -9.446 4.270 22.752 1.00 95.56 170 TRP A CA 1
ATOM 1353 C C . TRP A 1 170 ? -8.165 3.450 22.530 1.00 95.56 170 TRP A C 1
ATOM 1355 O O . TRP A 1 170 ? -7.691 2.780 23.443 1.00 95.56 170 TRP A O 1
ATOM 1365 N N . GLY A 1 171 ? -7.548 3.566 21.353 1.00 93.62 171 GLY A N 1
ATOM 1366 C CA . GLY A 1 171 ? -6.269 2.930 21.054 1.00 93.62 171 GLY A CA 1
ATOM 1367 C C . GLY A 1 171 ? -5.112 3.368 21.956 1.00 93.62 171 GLY A C 1
ATOM 1368 O O . GLY A 1 171 ? -4.310 2.536 22.379 1.00 93.62 171 GLY A O 1
ATOM 1369 N N . LYS A 1 172 ? -5.036 4.659 22.303 1.00 94.44 172 LYS A N 1
ATOM 1370 C CA . LYS A 1 172 ? -4.031 5.176 23.250 1.00 94.44 172 LYS A CA 1
ATOM 1371 C C . LYS A 1 172 ? -4.208 4.591 24.649 1.00 94.44 172 LYS A C 1
ATOM 1373 O O . LYS A 1 172 ? -3.209 4.290 25.308 1.00 94.44 172 LYS A O 1
ATOM 1378 N N . ASP A 1 173 ? -5.451 4.420 25.091 1.00 94.88 173 ASP A N 1
ATOM 1379 C CA . ASP A 1 173 ? -5.744 3.774 26.371 1.00 94.88 173 ASP A CA 1
ATOM 1380 C C . ASP A 1 173 ? -5.307 2.310 26.357 1.00 94.88 173 ASP A C 1
ATOM 1382 O O . ASP A 1 173 ? -4.637 1.875 27.292 1.00 94.88 173 ASP A O 1
ATOM 1386 N N . LEU A 1 174 ? -5.602 1.574 25.276 1.00 92.94 174 LEU A N 1
ATOM 1387 C CA . LEU A 1 174 ? -5.147 0.191 25.113 1.00 92.94 174 LEU A CA 1
ATOM 1388 C C . LEU A 1 174 ? -3.621 0.082 25.175 1.00 92.94 174 LEU A C 1
ATOM 1390 O O . LEU A 1 174 ? -3.094 -0.777 25.882 1.00 92.94 174 LEU A O 1
ATOM 1394 N N . ASP A 1 175 ? -2.904 0.965 24.477 1.00 93.25 175 ASP A N 1
ATOM 1395 C CA . ASP A 1 175 ? -1.442 0.975 24.515 1.00 93.25 175 ASP A CA 1
ATOM 1396 C C . ASP A 1 175 ? -0.916 1.282 25.920 1.00 93.25 175 ASP A C 1
ATOM 1398 O O . ASP A 1 175 ? 0.049 0.666 26.368 1.00 93.25 175 ASP A O 1
ATOM 1402 N N . THR A 1 176 ? -1.546 2.214 26.633 1.00 94.12 176 THR A N 1
ATOM 1403 C CA . THR A 1 176 ? -1.149 2.581 28.000 1.00 94.12 176 THR A CA 1
ATOM 1404 C C . THR A 1 176 ? -1.399 1.440 28.980 1.00 94.12 176 THR A C 1
ATOM 1406 O O . THR A 1 176 ? -0.562 1.167 29.837 1.00 94.12 176 THR A O 1
ATOM 1409 N N . GLN A 1 177 ? -2.533 0.757 28.841 1.00 92.81 177 GLN A N 1
ATOM 1410 C CA . GLN A 1 177 ? -2.943 -0.314 29.737 1.00 92.81 177 GLN A CA 1
ATOM 1411 C C . GLN A 1 177 ? -2.180 -1.618 29.481 1.00 92.81 177 GLN A C 1
ATOM 1413 O O . GLN A 1 177 ? -1.844 -2.325 30.431 1.00 92.81 177 GLN A O 1
ATOM 1418 N N . TYR A 1 178 ? -1.915 -1.947 28.214 1.00 91.25 178 TYR A N 1
ATOM 1419 C CA . TYR A 1 178 ? -1.388 -3.254 27.832 1.00 91.25 178 TYR A CA 1
ATOM 1420 C C . TYR A 1 178 ? 0.013 -3.180 27.231 1.00 91.25 178 TYR A C 1
ATOM 1422 O O . TYR A 1 178 ? 0.891 -3.893 27.709 1.00 91.25 178 TYR A O 1
ATOM 1430 N N . TYR A 1 179 ? 0.260 -2.342 26.223 1.00 88.94 179 TYR A N 1
ATOM 1431 C CA . TYR A 1 179 ? 1.520 -2.367 25.465 1.00 88.94 179 TYR A CA 1
ATOM 1432 C C . TYR A 1 179 ? 2.712 -1.751 26.224 1.00 88.94 179 TYR A C 1
ATOM 1434 O O . TYR A 1 179 ? 3.747 -2.400 26.380 1.00 88.94 179 TYR A O 1
ATOM 1442 N N . ARG A 1 180 ? 2.576 -0.521 26.742 1.00 88.62 180 ARG A N 1
ATOM 1443 C CA . ARG A 1 180 ? 3.672 0.220 27.402 1.00 88.62 180 ARG A CA 1
ATOM 1444 C C . ARG A 1 180 ? 4.301 -0.515 28.589 1.00 88.62 180 ARG A C 1
ATOM 1446 O O . ARG A 1 180 ? 5.528 -0.617 28.594 1.00 88.62 180 ARG A O 1
ATOM 1453 N N . PRO A 1 181 ? 3.529 -1.097 29.534 1.00 88.69 181 PRO A N 1
ATOM 1454 C CA . PRO A 1 181 ? 4.117 -1.796 30.679 1.00 88.69 181 PRO A CA 1
ATOM 1455 C C . PRO A 1 181 ? 5.052 -2.944 30.281 1.00 88.69 181 PRO A C 1
ATOM 1457 O O . PRO A 1 181 ? 5.944 -3.325 31.034 1.00 88.69 181 PRO A O 1
ATOM 1460 N N . GLN A 1 182 ? 4.852 -3.520 29.097 1.00 83.25 182 GLN A N 1
ATOM 1461 C CA . GLN A 1 182 ? 5.649 -4.645 28.622 1.00 83.25 182 GLN A CA 1
ATOM 1462 C C . GLN A 1 182 ? 6.959 -4.193 28.006 1.00 83.25 182 GLN A C 1
ATOM 1464 O O . GLN A 1 182 ? 7.985 -4.780 28.326 1.00 83.25 182 GLN A O 1
ATOM 1469 N N . ILE A 1 183 ? 6.928 -3.140 27.186 1.00 85.31 183 ILE A N 1
ATOM 1470 C CA . ILE A 1 183 ? 8.145 -2.539 26.630 1.00 85.31 183 ILE A CA 1
ATOM 1471 C C . ILE A 1 183 ? 9.050 -2.064 27.765 1.00 85.31 183 ILE A C 1
ATOM 1473 O O . ILE A 1 183 ? 10.233 -2.385 27.778 1.00 85.31 183 ILE A O 1
ATOM 1477 N N . GLU A 1 184 ? 8.485 -1.406 28.777 1.00 87.25 184 GLU A N 1
ATOM 1478 C CA . GLU A 1 184 ? 9.239 -0.978 29.958 1.00 87.25 184 GLU A CA 1
ATOM 1479 C C . GLU A 1 184 ? 9.840 -2.173 30.723 1.00 87.25 184 GLU A C 1
ATOM 1481 O O . GLU A 1 184 ? 11.006 -2.135 31.121 1.00 87.25 184 GLU A O 1
ATOM 1486 N N . ALA A 1 185 ? 9.091 -3.270 30.893 1.00 85.81 185 ALA A N 1
ATOM 1487 C CA . ALA A 1 185 ? 9.612 -4.487 31.518 1.00 85.81 185 ALA A CA 1
ATOM 1488 C C . ALA A 1 185 ? 10.716 -5.163 30.682 1.00 85.81 185 ALA A C 1
ATOM 1490 O O . ALA A 1 185 ? 11.668 -5.714 31.242 1.00 85.81 185 ALA A O 1
ATOM 1491 N N . GLU A 1 186 ? 10.605 -5.138 29.354 1.00 85.19 186 GLU A N 1
ATOM 1492 C CA . GLU A 1 186 ? 11.593 -5.694 28.427 1.00 85.19 186 GLU A CA 1
ATOM 1493 C C . GLU A 1 186 ? 12.885 -4.864 28.430 1.00 85.19 186 GLU A C 1
ATOM 1495 O O . GLU A 1 186 ? 13.978 -5.419 28.558 1.00 85.19 186 GLU A O 1
ATOM 1500 N N . GLU A 1 187 ? 12.768 -3.533 28.413 1.00 84.25 187 GLU A N 1
ATOM 1501 C CA . GLU A 1 187 ? 13.891 -2.601 28.547 1.00 84.25 187 GLU A CA 1
ATOM 1502 C C . GLU A 1 187 ? 14.617 -2.770 29.887 1.00 84.25 187 GLU A C 1
ATOM 1504 O O . GLU A 1 187 ? 15.848 -2.847 29.920 1.00 84.25 187 GLU A O 1
ATOM 1509 N N . GLN A 1 188 ? 13.880 -2.905 30.996 1.00 85.62 188 GLN A N 1
ATOM 1510 C CA . GLN A 1 188 ? 14.472 -3.159 32.313 1.00 85.62 188 GLN A CA 1
ATOM 1511 C C . GLN A 1 188 ? 15.229 -4.494 32.351 1.00 85.62 188 GLN A C 1
ATOM 1513 O O . GLN A 1 188 ? 16.347 -4.558 32.870 1.00 85.62 188 GLN A O 1
ATOM 1518 N N . ARG A 1 189 ? 14.672 -5.558 31.756 1.00 82.75 189 ARG A N 1
ATOM 1519 C CA . ARG A 1 189 ? 15.353 -6.861 31.634 1.00 82.75 189 ARG A CA 1
ATOM 1520 C C . ARG A 1 189 ? 16.588 -6.790 30.742 1.00 82.75 189 ARG A C 1
ATOM 1522 O O . ARG A 1 189 ? 17.570 -7.458 31.040 1.00 82.75 189 ARG A O 1
ATOM 1529 N N . ALA A 1 190 ? 16.567 -5.979 29.687 1.00 80.69 190 ALA A N 1
ATOM 1530 C CA . ALA A 1 190 ? 17.706 -5.790 28.791 1.00 80.69 190 ALA A CA 1
ATOM 1531 C C . ALA A 1 190 ? 18.847 -4.964 29.421 1.00 80.69 190 ALA A C 1
ATOM 1533 O O . ALA A 1 190 ? 19.996 -5.080 28.992 1.00 80.69 190 ALA A O 1
ATOM 1534 N N . GLN A 1 191 ? 18.565 -4.154 30.447 1.00 75.00 191 GLN A N 1
ATOM 1535 C CA . GLN A 1 191 ? 19.569 -3.345 31.154 1.00 75.00 191 GLN A CA 1
ATOM 1536 C C . GLN A 1 191 ? 20.267 -4.093 32.308 1.00 75.00 191 GLN A C 1
ATOM 1538 O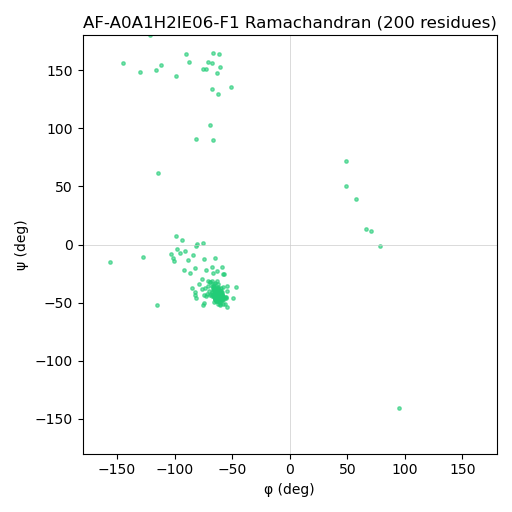 O . GLN A 1 191 ? 21.416 -3.784 32.632 1.00 75.00 191 GLN A O 1
ATOM 1543 N N . GLN A 1 192 ? 19.636 -5.119 32.889 1.00 62.91 192 GLN A N 1
ATOM 1544 C CA . GLN A 1 192 ? 20.204 -5.925 33.984 1.00 62.91 192 GLN A CA 1
ATOM 1545 C C . GLN A 1 192 ? 21.487 -6.734 33.646 1.00 62.91 192 GLN A C 1
ATOM 1547 O O . GLN A 1 192 ? 22.341 -6.848 34.528 1.00 62.91 192 GLN A O 1
ATOM 1552 N N . PRO A 1 193 ? 21.740 -7.231 32.414 1.00 57.19 193 PRO A N 1
ATOM 1553 C CA . PRO A 1 193 ? 22.947 -8.005 32.108 1.00 57.19 193 PRO A CA 1
ATOM 1554 C C . PRO A 1 193 ? 24.234 -7.170 32.010 1.00 57.19 193 PRO A C 1
ATOM 1556 O O . PRO A 1 193 ? 25.320 -7.743 31.987 1.00 57.19 193 PRO A O 1
ATOM 1559 N N . ARG A 1 194 ? 24.163 -5.829 31.951 1.00 53.16 194 ARG A N 1
ATOM 1560 C CA . ARG A 1 194 ? 25.362 -4.970 31.820 1.00 53.16 194 ARG A CA 1
ATOM 1561 C C . ARG A 1 194 ? 26.011 -4.572 33.147 1.00 53.16 194 ARG A C 1
ATOM 1563 O O . ARG A 1 194 ? 27.134 -4.077 33.128 1.00 53.16 194 ARG A O 1
ATOM 1570 N N . GLN A 1 195 ? 25.349 -4.779 34.286 1.00 51.81 195 GLN A N 1
ATOM 1571 C CA . GLN A 1 195 ? 25.896 -4.369 35.588 1.00 51.81 195 GLN A CA 1
ATOM 1572 C C . GLN A 1 195 ? 26.705 -5.469 36.295 1.00 51.81 195 GLN A C 1
ATOM 1574 O O . GLN A 1 195 ? 27.587 -5.144 37.083 1.00 51.81 195 GLN A O 1
ATOM 1579 N N . GLN A 1 196 ? 26.498 -6.753 35.973 1.00 50.84 196 GLN A N 1
ATOM 1580 C CA . GLN A 1 196 ? 27.244 -7.855 36.608 1.00 50.84 196 GLN A CA 1
ATOM 1581 C C . GLN A 1 196 ? 28.636 -8.106 36.001 1.00 50.84 196 GLN A C 1
ATOM 1583 O O . GLN A 1 196 ? 29.501 -8.665 36.671 1.00 50.84 196 GLN A O 1
ATOM 1588 N N . SER A 1 197 ? 28.908 -7.649 34.773 1.00 50.34 197 SER A N 1
ATOM 1589 C CA . SER A 1 197 ? 30.236 -7.783 34.147 1.00 50.34 197 SER A CA 1
ATOM 1590 C C . SER A 1 197 ? 31.232 -6.683 34.543 1.00 50.34 197 SER A C 1
ATOM 1592 O O . SER A 1 197 ? 32.407 -6.785 34.208 1.00 50.34 197 SER A O 1
ATOM 1594 N N . LEU A 1 198 ? 30.790 -5.632 35.248 1.00 52.47 198 LEU A N 1
ATOM 1595 C CA . LEU A 1 198 ? 31.648 -4.537 35.733 1.00 52.47 198 LEU A CA 1
ATOM 1596 C C . LEU A 1 198 ? 32.012 -4.659 37.223 1.00 52.47 198 LEU A C 1
ATOM 1598 O O . LEU A 1 198 ? 32.916 -3.965 37.680 1.00 52.47 198 LEU A O 1
ATOM 1602 N N . SER A 1 199 ? 31.357 -5.549 37.979 1.00 49.44 199 SER A N 1
ATOM 1603 C CA . SER A 1 199 ? 31.618 -5.761 39.412 1.00 49.44 199 SER A CA 1
ATOM 1604 C C . SER A 1 199 ? 32.583 -6.912 39.726 1.00 49.44 199 SER A C 1
ATOM 1606 O O . SER A 1 199 ? 32.959 -7.068 40.881 1.00 49.44 199 SER A O 1
ATOM 1608 N N . LEU A 1 200 ? 32.991 -7.710 38.731 1.00 51.22 200 LEU A N 1
ATOM 1609 C CA . LEU A 1 200 ? 33.925 -8.842 38.892 1.00 51.22 200 LEU A CA 1
ATOM 1610 C C . LEU A 1 200 ? 35.381 -8.512 38.504 1.00 51.22 200 LEU A C 1
ATOM 1612 O O . LEU A 1 200 ? 36.227 -9.400 38.493 1.00 51.22 200 LEU A O 1
ATOM 1616 N N . SER A 1 201 ? 35.680 -7.241 38.224 1.00 49.44 201 SER A N 1
ATOM 1617 C CA . SER A 1 201 ? 37.025 -6.757 37.881 1.00 49.44 201 SER A CA 1
ATOM 1618 C C . SER A 1 201 ? 37.568 -5.809 38.957 1.00 49.44 201 SER A C 1
ATOM 1620 O O . SER A 1 201 ? 37.800 -4.628 38.687 1.00 49.44 201 SER A O 1
ATOM 1622 N N . ARG A 1 202 ? 37.735 -6.302 40.189 1.00 39.47 202 ARG A N 1
ATOM 1623 C CA . ARG A 1 202 ? 38.558 -5.664 41.228 1.00 39.47 202 ARG A CA 1
ATOM 1624 C C . ARG A 1 202 ? 39.347 -6.703 42.001 1.00 39.47 202 ARG A C 1
ATOM 1626 O O . ARG A 1 202 ? 38.748 -7.746 42.330 1.00 39.47 202 ARG A O 1
#

Mean predicted aligned error: 6.96 Å